Protein AF-A0A819T4G0-F1 (afdb_monomer_lite)

Structure (mmCIF, N/CA/C/O backbone):
data_AF-A0A819T4G0-F1
#
_entry.id   AF-A0A819T4G0-F1
#
loop_
_atom_site.group_PDB
_atom_site.id
_atom_site.type_symbol
_atom_site.label_atom_id
_atom_site.label_alt_id
_atom_site.label_comp_id
_atom_site.label_asym_id
_atom_site.label_entity_id
_atom_site.label_seq_id
_atom_site.pdbx_PDB_ins_code
_atom_site.Cartn_x
_atom_site.Cartn_y
_atom_site.Cartn_z
_atom_site.occupancy
_atom_site.B_iso_or_equiv
_atom_site.auth_seq_id
_atom_site.auth_comp_id
_atom_site.auth_asym_id
_atom_site.auth_atom_id
_atom_site.pdbx_PDB_model_num
ATOM 1 N N . MET A 1 1 ? -22.280 -12.164 19.507 1.00 60.34 1 MET A N 1
ATOM 2 C CA . MET A 1 1 ? -22.089 -10.962 18.665 1.00 60.34 1 MET A CA 1
ATOM 3 C C . MET A 1 1 ? -20.682 -10.373 18.787 1.00 60.34 1 MET A C 1
ATOM 5 O O . MET A 1 1 ? -19.982 -10.389 17.790 1.00 60.34 1 MET A O 1
ATOM 9 N N . LYS A 1 2 ? -20.215 -9.928 19.970 1.00 66.38 2 LYS A N 1
ATOM 10 C CA . LYS A 1 2 ? -18.896 -9.260 20.135 1.00 66.38 2 LYS A CA 1
ATOM 11 C C . LYS A 1 2 ? -17.692 -10.077 19.625 1.00 66.38 2 LYS A C 1
ATOM 13 O O . LYS A 1 2 ? -16.806 -9.534 18.983 1.00 66.38 2 LYS A O 1
ATOM 18 N N . GLN A 1 3 ? -17.717 -11.398 19.818 1.00 72.81 3 GLN A N 1
ATOM 19 C CA . GLN A 1 3 ? -16.656 -12.308 19.361 1.00 72.81 3 GLN A CA 1
ATOM 20 C C . GLN A 1 3 ? -16.693 -12.647 17.855 1.00 72.81 3 GLN A C 1
ATOM 22 O O . GLN A 1 3 ? -15.834 -13.369 17.370 1.00 72.81 3 GLN A O 1
ATOM 27 N N . GLN A 1 4 ? -17.688 -12.171 17.104 1.00 79.62 4 GLN A N 1
ATOM 28 C CA . GLN A 1 4 ? -17.858 -12.510 15.682 1.00 79.62 4 GLN A CA 1
ATOM 29 C C . GLN A 1 4 ? -17.507 -11.343 14.748 1.00 79.62 4 GLN A C 1
ATOM 31 O O . GLN A 1 4 ? -17.626 -11.472 13.532 1.00 79.62 4 GLN A O 1
ATOM 36 N N . ILE A 1 5 ? -17.100 -10.193 15.296 1.00 85.88 5 ILE A N 1
ATOM 37 C CA . ILE A 1 5 ? -16.789 -8.996 14.512 1.00 85.88 5 ILE A CA 1
ATOM 38 C C . ILE A 1 5 ? -15.295 -9.000 14.182 1.00 85.88 5 ILE A C 1
ATOM 40 O O . ILE A 1 5 ? -14.460 -8.712 15.035 1.00 85.88 5 ILE A O 1
ATOM 44 N N . TYR A 1 6 ? -14.975 -9.320 12.928 1.00 89.75 6 TYR A N 1
ATOM 45 C CA . TYR A 1 6 ? -13.603 -9.336 12.402 1.00 89.75 6 TYR A CA 1
ATOM 46 C C . TYR A 1 6 ? -13.229 -8.050 11.660 1.00 89.75 6 TYR A C 1
ATOM 48 O O . TYR A 1 6 ? -12.050 -7.722 11.526 1.00 89.75 6 TYR A O 1
ATOM 56 N N . SER A 1 7 ? -14.229 -7.318 11.174 1.00 90.81 7 SER A N 1
ATOM 57 C CA . SER A 1 7 ? -14.060 -6.075 10.430 1.00 90.81 7 SER A CA 1
ATOM 58 C C . SER A 1 7 ? -15.075 -5.053 10.910 1.00 90.81 7 SER A C 1
ATOM 60 O O . SER A 1 7 ? -16.242 -5.390 11.120 1.00 90.81 7 SER A O 1
ATOM 62 N N . LEU A 1 8 ? -14.623 -3.815 11.077 1.00 92.06 8 LEU A N 1
ATOM 63 C CA . LEU A 1 8 ? -15.456 -2.705 11.498 1.00 92.06 8 LEU A CA 1
ATOM 64 C C . LEU A 1 8 ? -15.151 -1.463 10.663 1.00 92.06 8 LEU A C 1
ATOM 66 O O . LEU A 1 8 ? -13.995 -1.075 10.499 1.00 92.06 8 LEU A O 1
ATOM 70 N N . HIS A 1 9 ? -16.206 -0.818 10.175 1.00 92.94 9 HIS A N 1
ATOM 71 C CA . HIS A 1 9 ? -16.139 0.498 9.552 1.00 92.94 9 HIS A CA 1
ATOM 72 C C . HIS A 1 9 ? -16.981 1.466 10.371 1.00 92.94 9 HIS A C 1
ATOM 74 O O . HIS A 1 9 ? -18.181 1.258 10.533 1.00 92.94 9 HIS A O 1
ATOM 80 N N . LEU A 1 10 ? -16.341 2.504 10.904 1.00 91.00 10 LEU A N 1
ATOM 81 C CA . LEU A 1 10 ? -17.000 3.587 11.621 1.00 91.00 10 LEU A CA 1
ATOM 82 C C . LEU A 1 10 ? -16.820 4.895 10.848 1.00 91.00 10 LEU A C 1
ATOM 84 O O . LEU A 1 10 ? -15.730 5.197 10.357 1.00 91.00 10 LEU A O 1
ATOM 88 N N . SER A 1 11 ? -17.889 5.678 10.742 1.00 90.38 11 SER A N 1
ATOM 89 C CA . SER A 1 11 ? -17.894 6.929 9.992 1.00 90.38 11 SER A CA 1
ATOM 90 C C . SER A 1 11 ? -18.750 7.972 10.696 1.00 90.38 11 SER A C 1
ATOM 92 O O . SER A 1 11 ? -19.807 7.611 11.192 1.00 90.38 11 SER A O 1
ATOM 94 N N . ASN A 1 12 ? -18.325 9.239 10.710 1.00 88.69 12 ASN A N 1
ATOM 95 C CA . ASN A 1 12 ? -19.215 10.369 11.024 1.00 88.69 12 ASN A CA 1
ATOM 96 C C . ASN A 1 12 ? -19.695 11.110 9.760 1.00 88.69 12 ASN A C 1
ATOM 98 O O . ASN A 1 12 ? -20.174 12.235 9.856 1.00 88.69 12 ASN A O 1
ATOM 102 N N . LYS A 1 13 ? -19.546 10.519 8.565 1.00 84.44 13 LYS A N 1
ATOM 103 C CA . LYS A 1 13 ? -19.841 11.200 7.294 1.00 84.44 13 LYS A CA 1
ATOM 104 C C . LYS A 1 13 ? -21.280 11.669 7.183 1.00 84.44 13 LYS A C 1
ATOM 106 O O . LYS A 1 13 ? -21.534 12.786 6.741 1.00 84.44 13 LYS A O 1
ATOM 111 N N . ASP A 1 14 ? -22.194 10.789 7.566 1.00 78.88 14 ASP A N 1
ATOM 112 C CA . ASP A 1 14 ? -23.626 10.997 7.378 1.00 78.88 14 ASP A CA 1
ATOM 113 C C . ASP A 1 14 ? -24.282 11.575 8.640 1.00 78.88 14 ASP A C 1
ATOM 115 O O . ASP A 1 14 ? -25.291 12.272 8.564 1.00 78.88 14 ASP A O 1
ATOM 119 N N . THR A 1 15 ? -23.686 11.322 9.807 1.00 78.94 15 THR A N 1
ATOM 120 C CA . THR A 1 15 ? -24.151 11.821 11.103 1.00 78.94 15 THR A CA 1
ATOM 121 C C . THR A 1 15 ? -22.966 12.099 12.017 1.00 78.94 15 THR A C 1
ATOM 123 O O . THR A 1 15 ? -22.183 11.189 12.307 1.00 78.94 15 THR A O 1
ATOM 126 N N . SER A 1 16 ? -22.867 13.332 12.521 1.00 74.00 16 SER A N 1
ATOM 127 C CA . SER A 1 16 ? -21.889 13.675 13.555 1.00 74.00 16 SER A CA 1
ATOM 128 C C . SER A 1 16 ? -22.109 12.810 14.802 1.00 74.00 16 SER A C 1
ATOM 130 O O . SER A 1 16 ? -23.244 12.471 15.148 1.00 74.00 16 SER A O 1
ATOM 132 N N . ARG A 1 17 ? -21.017 12.422 15.477 1.00 82.00 17 ARG A N 1
ATOM 133 C CA . ARG A 1 17 ? -21.006 11.574 16.695 1.00 82.00 17 ARG A CA 1
ATOM 134 C C . ARG A 1 17 ? -21.453 10.114 16.548 1.00 82.00 17 ARG A C 1
ATOM 136 O O . ARG A 1 17 ? -21.640 9.434 17.566 1.00 82.00 17 ARG A O 1
ATOM 143 N N . GLN A 1 18 ? -21.600 9.576 15.339 1.00 87.50 18 GLN A N 1
ATOM 144 C CA . GLN A 1 18 ? -21.904 8.149 15.165 1.00 87.50 18 GLN A CA 1
ATOM 145 C C . GLN A 1 18 ? -20.816 7.264 15.782 1.00 87.50 18 GLN A C 1
ATOM 147 O O . GLN A 1 18 ? -21.128 6.289 16.471 1.00 87.50 18 GLN A O 1
ATOM 152 N N . ILE A 1 19 ? -19.547 7.639 15.599 1.00 89.25 19 ILE A N 1
ATOM 153 C CA . ILE A 1 19 ? -18.409 6.940 16.203 1.00 89.25 19 ILE A CA 1
ATOM 154 C C . ILE A 1 19 ? -18.533 6.951 17.732 1.00 89.25 19 ILE A C 1
ATOM 156 O O . ILE A 1 19 ? -18.438 5.902 18.365 1.00 89.25 19 ILE A O 1
ATOM 160 N N . ASP A 1 20 ? -18.817 8.104 18.340 1.00 88.19 20 ASP A N 1
ATOM 161 C CA . ASP A 1 20 ? -18.970 8.217 19.796 1.00 88.19 20 ASP A CA 1
ATOM 162 C C . ASP A 1 20 ? -20.136 7.405 20.344 1.00 88.19 20 ASP A C 1
ATOM 164 O O . ASP A 1 20 ? -20.013 6.766 21.393 1.00 88.19 20 ASP A O 1
ATOM 168 N N . THR A 1 21 ? -21.261 7.435 19.636 1.00 88.75 21 THR A N 1
ATOM 169 C CA . THR A 1 21 ? -22.468 6.706 20.021 1.00 88.75 21 THR A CA 1
ATOM 170 C C . THR A 1 21 ? -22.191 5.209 19.986 1.00 88.75 21 THR A C 1
ATOM 172 O O . THR A 1 21 ? -22.467 4.511 20.959 1.00 88.75 21 THR A O 1
ATOM 175 N N . PHE A 1 22 ? -21.539 4.726 18.925 1.00 90.06 22 PHE A N 1
ATOM 176 C CA . PHE A 1 22 ? -21.147 3.326 18.813 1.00 90.06 22 PHE A CA 1
ATOM 177 C C . PHE A 1 22 ? -20.157 2.921 19.909 1.00 90.06 22 PHE A C 1
ATOM 179 O O . PHE A 1 22 ? -20.396 1.943 20.610 1.00 90.06 22 PHE A O 1
ATOM 186 N N . LEU A 1 23 ? -19.079 3.686 20.105 1.00 89.06 23 LEU A N 1
ATOM 187 C CA . LEU A 1 23 ? -18.027 3.354 21.073 1.00 89.06 23 LEU A CA 1
ATOM 188 C C . LEU A 1 23 ? -18.496 3.425 22.531 1.00 89.06 23 LEU A C 1
ATOM 190 O O . LEU A 1 23 ? -17.898 2.774 23.384 1.00 89.06 23 LEU A O 1
ATOM 194 N N . SER A 1 24 ? -19.551 4.191 22.831 1.00 88.81 24 SER A N 1
ATOM 195 C CA . SER A 1 24 ? -20.157 4.191 24.170 1.00 88.81 24 SER A CA 1
ATOM 196 C C . SER A 1 24 ? -20.977 2.927 24.449 1.00 88.81 24 SER A C 1
ATOM 198 O O . SER A 1 24 ? -21.051 2.493 25.596 1.00 88.81 24 SER A O 1
ATOM 200 N N . PHE A 1 25 ? -21.549 2.308 23.411 1.00 89.06 25 PHE A N 1
ATOM 201 C CA . PHE A 1 25 ? -22.290 1.052 23.521 1.00 89.06 25 PHE A CA 1
ATOM 202 C C . PHE A 1 25 ? -21.391 -0.187 23.395 1.00 89.06 25 PHE A C 1
ATOM 204 O O . PHE A 1 25 ? -21.605 -1.189 24.080 1.00 89.06 25 PHE A O 1
ATOM 211 N N . LEU A 1 26 ? -20.397 -0.134 22.504 1.00 88.69 26 LEU A N 1
ATOM 212 C CA . LEU A 1 26 ? -19.507 -1.245 22.191 1.00 88.69 26 LEU A CA 1
ATOM 213 C C . LEU A 1 26 ? -18.056 -0.759 22.010 1.00 88.69 26 LEU A C 1
ATOM 215 O O . LEU A 1 26 ? -17.643 -0.420 20.897 1.00 88.69 26 LEU A O 1
ATOM 219 N N . PRO A 1 27 ? -17.272 -0.732 23.100 1.00 88.31 27 PRO A N 1
ATOM 220 C CA . PRO A 1 27 ? -15.853 -0.385 23.066 1.00 88.31 27 PRO A CA 1
ATOM 221 C C . PRO A 1 27 ? -15.024 -1.333 22.181 1.00 88.31 27 PRO A C 1
ATOM 223 O O . PRO A 1 27 ? -15.259 -2.543 22.163 1.00 88.31 27 PRO A O 1
ATOM 226 N N . LEU A 1 28 ? -14.004 -0.816 21.477 1.00 86.88 28 LEU A N 1
ATOM 227 C CA . LEU A 1 28 ? -13.184 -1.642 20.565 1.00 86.88 28 LEU A CA 1
ATOM 228 C C . LEU A 1 28 ? -12.386 -2.731 21.292 1.00 86.88 28 LEU A C 1
ATOM 230 O O . LEU A 1 28 ? -12.157 -3.796 20.728 1.00 86.88 28 LEU A O 1
ATOM 234 N N . ASN A 1 29 ? -11.985 -2.494 22.541 1.00 84.88 29 ASN A N 1
ATOM 235 C CA . ASN A 1 29 ? -11.244 -3.473 23.342 1.00 84.88 29 ASN A CA 1
ATOM 236 C C . ASN A 1 29 ? -12.083 -4.714 23.708 1.00 84.88 29 ASN A C 1
ATOM 238 O O . ASN A 1 29 ? -11.519 -5.733 24.097 1.00 84.88 29 ASN A O 1
ATOM 242 N N . GLU A 1 30 ? -13.408 -4.667 23.548 1.00 88.12 30 GLU A N 1
ATOM 243 C CA . GLU A 1 30 ? -14.282 -5.835 23.695 1.00 88.12 30 GLU A CA 1
ATOM 244 C C . GLU A 1 30 ? -14.401 -6.665 22.404 1.00 88.12 30 GLU A C 1
ATOM 246 O O . GLU A 1 30 ? -14.951 -7.771 22.416 1.00 88.12 30 GLU A O 1
ATOM 251 N N . LEU A 1 31 ? -13.883 -6.157 21.281 1.00 88.94 31 LEU A N 1
ATOM 252 C CA . LEU A 1 31 ? -13.881 -6.824 19.980 1.00 88.94 31 LEU A CA 1
ATOM 253 C C . LEU A 1 31 ? -12.593 -7.633 19.805 1.00 88.94 31 LEU A C 1
ATOM 255 O O . LEU A 1 31 ? -11.742 -7.328 18.973 1.00 88.94 31 LEU A O 1
ATOM 259 N N . SER A 1 32 ? -12.453 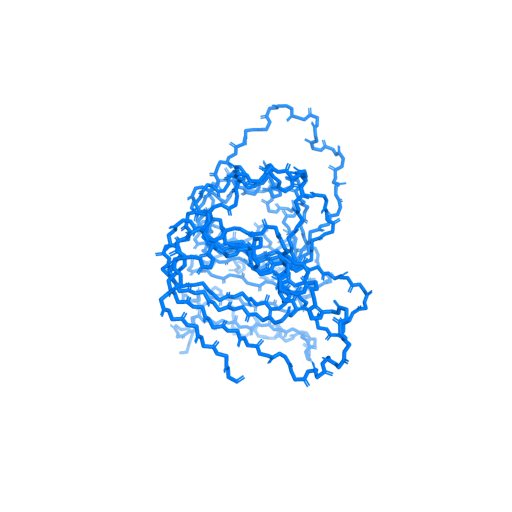-8.701 20.591 1.00 86.75 32 SER A N 1
ATOM 260 C CA . SER A 1 32 ? -11.226 -9.509 20.658 1.00 86.75 32 SER A CA 1
ATOM 261 C C . SER A 1 32 ? -10.777 -10.110 19.322 1.00 86.75 32 SER A C 1
ATOM 263 O O . SER A 1 32 ? -9.608 -10.446 19.184 1.00 86.75 32 SER A O 1
ATOM 265 N N . HIS A 1 33 ? -11.668 -10.260 18.339 1.00 87.94 33 HIS A N 1
ATOM 266 C CA . HIS A 1 33 ? -11.350 -10.813 17.016 1.00 87.94 33 HIS A CA 1
ATOM 267 C C . HIS A 1 33 ? -11.245 -9.754 15.915 1.00 87.94 33 HIS A C 1
ATOM 269 O O . HIS A 1 33 ? -11.121 -10.111 14.744 1.00 87.94 33 HIS A O 1
ATOM 275 N N . LEU A 1 34 ? -11.283 -8.466 16.269 1.00 90.12 34 LEU A N 1
ATOM 276 C CA . LEU A 1 34 ? -11.192 -7.385 15.300 1.00 90.12 34 LEU A CA 1
ATOM 277 C C . LEU A 1 34 ? -9.819 -7.392 14.620 1.00 90.12 34 LEU A C 1
ATOM 279 O O . LEU A 1 34 ? -8.791 -7.182 15.259 1.00 90.12 34 LEU A O 1
ATOM 283 N N . GLN A 1 35 ? -9.828 -7.604 13.308 1.00 91.69 35 GLN A N 1
ATOM 284 C CA . GLN A 1 35 ? -8.635 -7.629 12.463 1.00 91.69 35 GLN A CA 1
ATOM 285 C C . GLN A 1 35 ? -8.573 -6.437 11.514 1.00 91.69 35 GLN A C 1
ATOM 287 O O . GLN A 1 35 ? -7.483 -6.023 11.130 1.00 91.69 35 GLN A O 1
ATOM 292 N N . THR A 1 36 ? -9.724 -5.889 11.118 1.00 92.88 36 THR A N 1
ATOM 293 C CA . THR A 1 36 ? -9.807 -4.760 10.187 1.00 92.88 36 THR A CA 1
ATOM 294 C C . THR A 1 36 ? -10.586 -3.613 10.801 1.00 92.88 36 THR A C 1
ATOM 296 O O . THR A 1 36 ? -11.722 -3.798 11.232 1.00 92.88 36 THR A O 1
ATOM 299 N N . LEU A 1 37 ? -10.000 -2.419 10.787 1.00 93.00 37 LEU A N 1
ATOM 300 C CA . LEU A 1 37 ? -10.663 -1.198 11.219 1.00 93.00 37 LEU A CA 1
ATOM 301 C C . LEU A 1 37 ? -10.546 -0.114 10.150 1.00 93.00 37 LEU A C 1
ATOM 303 O O . LEU A 1 37 ? -9.449 0.232 9.710 1.00 93.00 37 LEU A O 1
ATOM 307 N N . ILE A 1 38 ? -11.692 0.433 9.759 1.00 91.62 38 ILE A N 1
ATOM 308 C CA . ILE A 1 38 ? -11.803 1.574 8.858 1.00 91.62 38 ILE A CA 1
ATOM 309 C C . ILE A 1 38 ? -12.466 2.708 9.630 1.00 91.62 38 ILE A C 1
ATOM 311 O O . ILE A 1 38 ? -13.551 2.531 10.181 1.00 91.62 38 ILE A O 1
ATOM 315 N N . LEU A 1 39 ? -11.829 3.872 9.652 1.00 90.75 39 LEU A N 1
ATOM 316 C CA . LEU A 1 39 ? -12.359 5.071 10.283 1.00 90.75 39 LEU A CA 1
ATOM 317 C C . LEU A 1 39 ? -12.488 6.185 9.246 1.00 90.75 39 LEU A C 1
ATOM 319 O O . LEU A 1 39 ? -11.580 6.413 8.446 1.00 90.75 39 LEU A O 1
ATOM 323 N N . THR A 1 40 ? -13.624 6.875 9.236 1.00 89.81 40 THR A N 1
ATOM 324 C CA . THR A 1 40 ? -13.921 7.927 8.255 1.00 89.81 40 THR A CA 1
ATOM 325 C C . THR A 1 40 ? -14.459 9.179 8.937 1.00 89.81 40 THR A C 1
ATOM 327 O O . THR A 1 40 ? -15.419 9.080 9.695 1.00 89.81 40 THR A O 1
ATOM 330 N N . GLN A 1 41 ? -13.872 10.342 8.632 1.00 87.25 41 GLN A N 1
ATOM 331 C CA . GLN A 1 41 ? -14.226 11.646 9.220 1.00 87.25 41 GLN A CA 1
ATOM 332 C C . GLN A 1 41 ? -14.290 11.584 10.745 1.00 87.25 41 GLN A C 1
ATOM 334 O O . GLN A 1 41 ? -15.331 11.748 11.374 1.00 87.25 41 GLN A O 1
ATOM 339 N N . ILE A 1 42 ? -13.149 11.264 11.342 1.00 87.44 42 ILE A N 1
ATOM 340 C CA . ILE A 1 42 ? -13.018 11.271 12.794 1.00 87.44 42 ILE A CA 1
ATOM 341 C C . ILE A 1 42 ? -13.088 12.731 13.264 1.00 87.44 42 ILE A C 1
ATOM 343 O O . ILE A 1 42 ? -12.593 13.619 12.575 1.00 87.44 42 ILE A O 1
ATOM 347 N N . GLU A 1 43 ? -13.674 12.966 14.435 1.00 86.88 43 GLU A N 1
ATOM 348 C CA . GLU A 1 43 ? -13.677 14.247 15.149 1.00 86.88 43 GLU A CA 1
ATOM 349 C C . GLU A 1 43 ? -12.695 14.201 16.338 1.00 86.88 43 GLU A C 1
ATOM 351 O O . GLU A 1 43 ? -12.370 13.131 16.862 1.00 86.88 43 GLU A O 1
ATOM 356 N N . LYS A 1 44 ? -12.213 15.359 16.809 1.00 84.25 44 LYS A N 1
ATOM 357 C CA . LYS A 1 44 ? -11.204 15.435 17.888 1.00 84.25 44 LYS A CA 1
ATOM 358 C C . LYS A 1 44 ? -11.629 14.695 19.166 1.00 84.25 44 LYS A C 1
ATOM 360 O O . LYS A 1 44 ? -10.801 14.077 19.834 1.00 84.25 44 LYS A O 1
ATOM 365 N N . GLU A 1 45 ? -12.921 14.719 19.483 1.00 83.31 45 GLU A N 1
ATOM 366 C CA . GLU A 1 45 ? -13.509 14.020 20.634 1.00 83.31 45 GLU A CA 1
ATOM 367 C C . GLU A 1 45 ? -13.367 12.492 20.520 1.00 83.31 45 GLU A C 1
ATOM 369 O O . GLU A 1 45 ? -13.100 11.811 21.516 1.00 83.31 45 GLU A O 1
ATOM 374 N N . ASN A 1 46 ? -13.452 11.948 19.300 1.00 86.44 46 ASN A N 1
ATOM 375 C CA . ASN A 1 46 ? -13.299 10.516 19.054 1.00 86.44 46 ASN A CA 1
ATOM 376 C C . ASN A 1 46 ? -11.860 10.055 19.311 1.00 86.44 46 ASN A C 1
ATOM 378 O O . ASN A 1 46 ? -11.664 8.947 19.808 1.00 86.44 46 ASN A O 1
ATOM 382 N N . ILE A 1 47 ? -10.855 10.890 19.005 1.00 84.56 47 ILE A N 1
ATOM 383 C CA . ILE A 1 47 ? -9.435 10.542 19.179 1.00 84.56 47 ILE A CA 1
ATOM 384 C C . ILE A 1 47 ? -9.161 10.141 20.627 1.00 84.56 47 ILE A C 1
ATOM 386 O O . ILE A 1 47 ? -8.524 9.122 20.870 1.00 84.56 47 ILE A O 1
ATOM 390 N N . ILE A 1 48 ? -9.660 10.913 21.596 1.00 83.19 48 ILE A N 1
ATOM 391 C CA . ILE A 1 48 ? -9.398 10.674 23.023 1.00 83.19 48 ILE A CA 1
ATOM 392 C C . ILE A 1 48 ? -9.886 9.279 23.435 1.00 83.19 48 ILE A C 1
ATOM 394 O O . ILE A 1 48 ? -9.170 8.553 24.124 1.00 83.19 48 ILE A O 1
ATOM 398 N N . LYS A 1 49 ? -11.075 8.877 22.970 1.00 86.00 49 LYS A N 1
ATOM 399 C CA . LYS A 1 49 ? -11.625 7.539 23.230 1.00 86.00 49 LYS A CA 1
ATOM 400 C C . LYS A 1 49 ? -10.874 6.453 22.463 1.00 86.00 49 LYS A C 1
ATOM 402 O O . LYS A 1 49 ? -10.583 5.400 23.017 1.00 86.00 49 LYS A O 1
ATOM 407 N N . LEU A 1 50 ? -10.531 6.707 21.202 1.00 88.19 50 LEU A N 1
ATOM 408 C CA . LEU A 1 50 ? -9.794 5.759 20.368 1.00 88.19 50 LEU A CA 1
ATOM 409 C C . LEU A 1 50 ? -8.382 5.495 20.907 1.00 88.19 50 LEU A C 1
ATOM 411 O O . LEU A 1 50 ? -7.936 4.353 20.849 1.00 88.19 50 LEU A O 1
ATOM 415 N N . LYS A 1 51 ? -7.708 6.498 21.491 1.00 85.88 51 LYS A N 1
ATOM 416 C CA . LYS A 1 51 ? -6.369 6.372 22.099 1.00 85.88 51 LYS A CA 1
ATOM 417 C C . LYS A 1 51 ? -6.291 5.250 23.125 1.00 85.88 51 LYS A C 1
ATOM 419 O O . LYS A 1 51 ? -5.395 4.415 23.041 1.00 85.88 51 LYS A O 1
ATOM 424 N N . SER A 1 52 ? -7.234 5.196 24.061 1.00 82.19 52 SER A N 1
ATOM 425 C CA . SER A 1 52 ? -7.230 4.156 25.095 1.00 82.19 52 SER A CA 1
ATOM 426 C C . SER A 1 52 ? -7.619 2.777 24.556 1.00 82.19 52 SER A C 1
ATOM 428 O O . SER A 1 52 ? -7.162 1.766 25.082 1.00 82.19 52 SER A O 1
ATOM 430 N N . MET A 1 53 ? -8.435 2.715 23.500 1.00 87.38 53 MET A N 1
ATOM 431 C CA . MET A 1 53 ? -8.965 1.454 22.973 1.00 87.38 53 MET A CA 1
ATOM 432 C C . MET A 1 53 ? -8.061 0.798 21.914 1.00 87.38 53 MET A C 1
ATOM 434 O O . MET A 1 53 ? -7.898 -0.423 21.913 1.00 87.38 53 MET A O 1
ATOM 438 N N . LEU A 1 54 ? -7.454 1.583 21.019 1.00 86.19 54 LEU A N 1
ATOM 439 C CA . LEU A 1 54 ? -6.604 1.075 19.933 1.00 86.19 54 LEU A CA 1
ATOM 440 C C . LEU A 1 54 ? -5.281 0.510 20.443 1.00 86.19 54 LEU A C 1
ATOM 442 O O . LEU A 1 54 ? -4.831 -0.511 19.928 1.00 86.19 54 LEU A O 1
ATOM 446 N N . ALA A 1 55 ? -4.724 1.091 21.508 1.00 80.62 55 ALA A N 1
ATOM 447 C CA . ALA A 1 55 ? -3.517 0.579 22.153 1.00 80.62 55 ALA A CA 1
ATOM 448 C C . ALA A 1 55 ? -3.672 -0.875 22.650 1.00 80.62 55 ALA A C 1
ATOM 450 O O . ALA A 1 55 ? -2.690 -1.602 22.768 1.00 80.62 55 ALA A O 1
ATOM 451 N N . LEU A 1 56 ? -4.908 -1.316 22.917 1.00 80.50 56 LEU A N 1
ATOM 452 C CA . LEU A 1 56 ? -5.230 -2.668 23.387 1.00 80.50 56 LEU A CA 1
ATOM 453 C C . LEU A 1 56 ? -5.598 -3.636 22.248 1.00 80.50 56 LEU A C 1
ATOM 455 O O . LEU A 1 56 ? -5.804 -4.824 22.491 1.00 80.50 56 LEU A O 1
ATOM 459 N N . SER A 1 57 ? -5.698 -3.151 21.008 1.00 82.06 57 SER A N 1
ATOM 460 C CA . SER A 1 57 ? -6.202 -3.917 19.861 1.00 82.06 57 SER A CA 1
ATOM 461 C C . SER A 1 57 ? -5.107 -4.773 19.215 1.00 82.06 57 SER A C 1
ATOM 463 O O . SER A 1 57 ? -4.707 -4.552 18.075 1.00 82.06 57 SER A O 1
ATOM 465 N N . THR A 1 58 ? -4.610 -5.777 19.937 1.00 82.94 58 THR A N 1
ATOM 466 C CA . THR A 1 58 ? -3.460 -6.594 19.508 1.00 82.94 58 THR A CA 1
ATOM 467 C C . THR A 1 58 ? -3.715 -7.437 18.257 1.00 82.94 58 THR A C 1
ATOM 469 O O . THR A 1 58 ? -2.768 -7.767 17.555 1.00 82.94 58 THR A O 1
ATOM 472 N N . ASN A 1 59 ? -4.963 -7.761 17.920 1.00 88.81 59 ASN A N 1
ATOM 473 C CA . ASN A 1 59 ? -5.282 -8.589 16.747 1.00 88.81 59 ASN A CA 1
ATOM 474 C C . ASN A 1 59 ? -5.478 -7.788 15.451 1.00 88.81 59 ASN A C 1
ATOM 476 O O . ASN A 1 59 ? -5.823 -8.366 14.419 1.00 88.81 59 ASN A O 1
ATOM 480 N N . LEU A 1 60 ? -5.256 -6.471 15.486 1.00 90.75 60 LEU A N 1
ATOM 481 C CA . LEU A 1 60 ? -5.471 -5.603 14.339 1.00 90.75 60 LEU A CA 1
ATOM 482 C C . LEU A 1 60 ? -4.397 -5.832 13.262 1.00 90.75 60 LEU A C 1
ATOM 484 O O . LEU A 1 60 ? -3.219 -5.551 13.465 1.00 90.75 60 LEU A O 1
ATOM 488 N N . LEU A 1 61 ? -4.828 -6.312 12.094 1.00 92.88 61 LEU A N 1
ATOM 489 C CA . LEU A 1 61 ? -3.975 -6.594 10.934 1.00 92.88 61 LEU A CA 1
ATOM 490 C C . LEU A 1 61 ? -4.082 -5.513 9.854 1.00 92.88 61 LEU A C 1
ATOM 492 O O . LEU A 1 61 ? -3.146 -5.315 9.079 1.00 92.88 61 LEU A O 1
ATOM 496 N N . SER A 1 62 ? -5.227 -4.834 9.768 1.00 94.00 62 SER A N 1
ATOM 497 C CA . SER A 1 62 ? -5.523 -3.846 8.734 1.00 94.00 62 SER A CA 1
ATOM 498 C C . SER A 1 62 ? -6.145 -2.595 9.335 1.00 94.00 62 SER A C 1
ATOM 500 O O . SER A 1 62 ? -7.173 -2.666 10.009 1.00 94.00 62 SER A O 1
ATOM 502 N N . PHE A 1 63 ? -5.570 -1.438 9.021 1.00 92.62 63 PHE A N 1
ATOM 503 C CA . PHE A 1 63 ? -6.079 -0.144 9.457 1.00 92.62 63 PHE A CA 1
ATOM 504 C C . PHE A 1 63 ? -6.198 0.824 8.282 1.00 92.62 63 PHE A C 1
ATOM 506 O O . PHE A 1 63 ? -5.265 0.969 7.489 1.00 92.62 63 PHE A O 1
ATOM 513 N N . LYS A 1 64 ? -7.346 1.498 8.179 1.00 91.88 64 LYS A N 1
ATOM 514 C CA . LYS A 1 64 ? -7.598 2.539 7.183 1.00 91.88 64 LYS A CA 1
ATOM 515 C C . LYS A 1 64 ? -8.196 3.778 7.833 1.00 91.88 64 LYS A C 1
ATOM 517 O O . LYS A 1 64 ? -9.272 3.709 8.421 1.00 91.88 64 LYS A O 1
ATOM 522 N N . LEU A 1 65 ? -7.535 4.910 7.646 1.00 89.81 65 LEU A N 1
ATOM 523 C CA . LEU A 1 65 ? -8.018 6.226 8.029 1.00 89.81 65 LEU A CA 1
ATOM 524 C C . LEU A 1 65 ? -8.384 7.029 6.781 1.00 89.81 65 LEU A C 1
ATOM 526 O O . LEU A 1 65 ? -7.620 7.099 5.823 1.00 89.81 65 LEU A O 1
ATOM 530 N N . ILE A 1 66 ? -9.582 7.607 6.794 1.00 86.50 66 ILE A N 1
ATOM 531 C CA . ILE A 1 66 ? -10.102 8.496 5.754 1.00 86.50 66 ILE A CA 1
ATOM 532 C C . ILE A 1 66 ? -10.589 9.764 6.460 1.00 86.50 66 ILE A C 1
ATOM 534 O O . ILE A 1 66 ? -11.783 9.909 6.724 1.00 86.50 66 ILE A O 1
ATOM 538 N N . SER A 1 67 ? -9.680 10.649 6.868 1.00 77.50 67 SER A N 1
ATOM 539 C CA . SER A 1 67 ? -10.057 11.845 7.633 1.00 77.50 67 SER A CA 1
ATOM 540 C C . SER A 1 67 ? -9.249 13.064 7.217 1.00 77.50 67 SER A C 1
ATOM 542 O O . SER A 1 67 ? -8.053 13.106 7.452 1.00 77.50 67 SER A O 1
ATOM 544 N N . SER A 1 68 ? -9.897 14.071 6.634 1.00 64.31 68 SER A N 1
ATOM 545 C CA . SER A 1 68 ? -9.240 15.298 6.158 1.00 64.31 68 SER A CA 1
ATOM 546 C C . SER A 1 68 ? -9.041 16.372 7.232 1.00 64.31 68 SER A C 1
ATOM 548 O O . SER A 1 68 ? -8.334 17.344 6.988 1.00 64.31 68 SER A O 1
ATOM 550 N N . GLU A 1 69 ? -9.696 16.242 8.387 1.00 67.31 69 GLU A N 1
ATOM 551 C CA . GLU A 1 69 ? -9.862 17.342 9.355 1.00 67.31 69 GLU A CA 1
ATOM 552 C C . GLU A 1 69 ? -8.974 17.226 10.601 1.00 67.31 69 GLU A C 1
ATOM 554 O O . GLU A 1 69 ? -8.916 18.150 11.410 1.00 67.31 69 GLU A O 1
ATOM 559 N N . ILE A 1 70 ? -8.276 16.103 10.770 1.00 69.38 70 ILE A N 1
ATOM 560 C CA . ILE A 1 70 ? -7.480 15.812 11.963 1.00 69.38 70 ILE A CA 1
ATOM 561 C C . ILE A 1 70 ? -6.031 15.575 11.578 1.00 69.38 70 ILE A C 1
ATOM 563 O O . ILE A 1 70 ? -5.739 14.980 10.542 1.00 69.38 70 ILE A O 1
ATOM 567 N N . ASP A 1 71 ? -5.140 15.994 12.470 1.00 71.44 71 ASP A N 1
ATOM 568 C CA . ASP A 1 71 ? -3.752 15.570 12.452 1.00 71.44 71 ASP A CA 1
ATOM 569 C C . ASP A 1 71 ? -3.664 14.053 12.712 1.00 71.44 71 ASP A C 1
ATOM 571 O O . ASP A 1 71 ? -3.772 13.580 13.848 1.00 71.44 71 ASP A O 1
ATOM 575 N N . GLU A 1 72 ? -3.553 13.271 11.634 1.00 73.31 72 GLU A N 1
ATOM 576 C CA . GLU A 1 72 ? -3.513 11.799 11.656 1.00 73.31 72 GLU A CA 1
ATOM 577 C C . GLU A 1 72 ? -2.417 11.241 12.564 1.00 73.31 72 GLU A C 1
ATOM 579 O O . GLU A 1 72 ? -2.511 10.114 13.061 1.00 73.31 72 GLU A O 1
ATOM 584 N N . ASP A 1 73 ? -1.398 12.059 12.796 1.00 76.12 73 ASP A N 1
ATOM 585 C CA . ASP A 1 73 ? -0.245 11.784 13.626 1.00 76.12 73 ASP A CA 1
ATOM 586 C C . ASP A 1 73 ? -0.656 11.321 15.037 1.00 76.12 73 ASP A C 1
ATOM 588 O O . ASP A 1 73 ? -0.063 10.386 15.583 1.00 76.12 73 ASP A O 1
ATOM 592 N N . GLU A 1 74 ? -1.741 11.874 15.596 1.00 80.44 74 GLU A N 1
ATOM 593 C CA . GLU A 1 74 ? -2.256 11.476 16.911 1.00 80.44 74 GLU A CA 1
ATOM 594 C C . GLU A 1 74 ? -2.801 10.041 16.955 1.00 80.44 74 GLU A C 1
ATOM 596 O O . GLU A 1 74 ? -2.755 9.395 18.007 1.00 80.44 74 GLU A O 1
ATOM 601 N N . ILE A 1 75 ? -3.346 9.549 15.840 1.00 82.38 75 ILE A N 1
ATOM 602 C CA . ILE A 1 75 ? -3.919 8.201 15.736 1.00 82.38 75 ILE A CA 1
ATOM 603 C C . ILE A 1 75 ? -2.841 7.198 15.351 1.00 82.38 75 ILE A C 1
ATOM 605 O O . ILE A 1 75 ? -2.825 6.087 15.866 1.00 82.38 75 ILE A O 1
ATOM 609 N N . ILE A 1 76 ? -1.907 7.574 14.484 1.00 81.25 76 ILE A N 1
ATOM 610 C CA . ILE A 1 76 ? -0.806 6.682 14.112 1.00 81.25 76 ILE A CA 1
ATOM 611 C C . ILE A 1 76 ? 0.039 6.333 15.345 1.00 81.25 76 ILE A C 1
ATOM 613 O O . ILE A 1 76 ? 0.438 5.179 15.497 1.00 81.25 76 ILE A O 1
ATOM 617 N N . PHE A 1 77 ? 0.238 7.287 16.263 1.00 79.12 77 PHE A N 1
ATOM 618 C CA . PHE A 1 77 ? 1.016 7.092 17.491 1.00 79.12 77 PHE A CA 1
ATOM 619 C C . PHE A 1 77 ? 0.473 5.989 18.417 1.00 79.12 77 PHE A C 1
ATOM 621 O O . PHE A 1 77 ? 1.227 5.386 19.176 1.00 79.12 77 PHE A O 1
ATOM 628 N N . ILE A 1 78 ? -0.830 5.716 18.372 1.00 81.06 78 ILE A N 1
ATOM 629 C CA . ILE A 1 78 ? -1.493 4.738 19.253 1.00 81.06 78 ILE A CA 1
ATOM 630 C C . ILE A 1 78 ? -1.714 3.374 18.597 1.00 81.06 78 ILE A C 1
ATOM 632 O O . ILE A 1 78 ? -2.213 2.461 19.258 1.00 81.06 78 ILE A O 1
ATOM 636 N N . LEU A 1 79 ? -1.398 3.221 17.307 1.00 84.81 79 LEU A N 1
ATOM 637 C CA . LEU A 1 79 ? -1.645 1.969 16.599 1.00 84.81 79 LEU A CA 1
ATOM 638 C C . LEU A 1 79 ? -0.623 0.892 16.998 1.00 84.81 79 LEU A C 1
ATOM 640 O O . LEU A 1 79 ? 0.577 1.167 17.056 1.00 84.81 79 LEU A O 1
ATOM 644 N N . PRO A 1 80 ? -1.059 -0.366 17.185 1.00 81.62 80 PRO A N 1
ATOM 645 C CA . PRO A 1 80 ? -0.162 -1.493 17.418 1.00 81.62 80 PRO A CA 1
ATOM 646 C C . PRO A 1 80 ? 0.524 -1.914 16.106 1.00 81.62 80 PRO A C 1
ATOM 648 O O . PRO A 1 80 ? 0.174 -2.914 15.479 1.00 81.62 80 PRO A O 1
ATOM 651 N N . LEU A 1 81 ? 1.518 -1.130 15.675 1.00 82.56 81 LEU A N 1
ATOM 652 C CA . LEU A 1 81 ? 2.200 -1.292 14.383 1.00 82.56 81 LEU A CA 1
ATOM 653 C C . LEU A 1 81 ? 2.920 -2.639 14.218 1.00 82.56 81 LEU A C 1
ATOM 655 O O . LEU A 1 81 ? 3.161 -3.059 13.088 1.00 82.56 81 LEU A O 1
ATOM 659 N N . SER A 1 82 ? 3.254 -3.325 15.316 1.00 81.75 82 SER A N 1
ATOM 660 C CA . SER A 1 82 ? 3.969 -4.607 15.284 1.00 81.75 82 SER A CA 1
ATOM 661 C C . SER A 1 82 ? 3.196 -5.709 14.557 1.00 81.75 82 SER A C 1
ATOM 663 O O . SER A 1 82 ? 3.807 -6.557 13.914 1.00 81.75 82 SER A O 1
ATOM 665 N N . ASN A 1 83 ? 1.862 -5.688 14.640 1.00 84.56 83 ASN A N 1
ATOM 666 C CA . ASN A 1 83 ? 1.000 -6.739 14.089 1.00 84.56 83 ASN A CA 1
ATOM 667 C C . ASN A 1 83 ? 0.333 -6.316 12.775 1.00 84.56 83 ASN A C 1
ATOM 669 O O . ASN A 1 83 ? -0.246 -7.140 12.064 1.00 84.56 83 ASN A O 1
ATOM 673 N N . LEU A 1 84 ? 0.429 -5.030 12.440 1.00 90.25 84 LEU A N 1
ATOM 674 C CA . LEU A 1 84 ? -0.236 -4.459 11.288 1.00 90.25 84 LEU A CA 1
ATOM 675 C C . LEU A 1 84 ? 0.445 -4.910 9.989 1.00 90.25 84 LEU A C 1
ATOM 677 O O . LEU A 1 84 ? 1.645 -4.736 9.798 1.00 90.25 84 LEU A O 1
ATOM 681 N N . GLN A 1 85 ? -0.347 -5.450 9.067 1.00 93.50 85 GLN A N 1
ATOM 682 C CA . GLN A 1 85 ? 0.100 -5.871 7.738 1.00 93.50 85 GLN A CA 1
ATOM 683 C C . GLN A 1 85 ? -0.342 -4.895 6.647 1.00 93.50 85 GLN A C 1
ATOM 685 O O . GLN A 1 85 ? 0.342 -4.760 5.628 1.00 93.50 85 GLN A O 1
ATOM 690 N N . LYS A 1 86 ? -1.490 -4.233 6.837 1.00 93.88 86 LYS A N 1
ATOM 691 C CA . LYS A 1 86 ? -2.069 -3.290 5.876 1.00 93.88 86 LYS A CA 1
ATOM 692 C C . LYS A 1 86 ? -2.351 -1.951 6.543 1.00 93.88 86 LYS A C 1
ATOM 694 O O . LYS A 1 86 ? -3.080 -1.892 7.531 1.00 93.88 86 LYS A O 1
ATOM 699 N N . LEU A 1 87 ? -1.813 -0.880 5.972 1.00 91.69 87 LEU A N 1
ATOM 700 C CA . LEU A 1 87 ? -2.005 0.479 6.466 1.00 91.69 87 LEU A CA 1
ATOM 701 C C . LEU A 1 87 ? -2.473 1.392 5.334 1.00 91.69 87 LEU A C 1
ATOM 703 O O . LEU A 1 87 ? -1.897 1.385 4.250 1.00 91.69 87 LEU A O 1
ATOM 707 N N . SER A 1 88 ? -3.509 2.185 5.583 1.00 91.12 88 SER A N 1
ATOM 708 C CA . SER A 1 88 ? -3.983 3.224 4.670 1.00 91.12 88 SER A CA 1
ATOM 709 C C . SER A 1 88 ? -4.208 4.518 5.443 1.00 91.12 88 SER A C 1
ATOM 711 O O . SER A 1 88 ? -5.055 4.548 6.330 1.00 91.12 88 SER A O 1
ATOM 713 N N . ILE A 1 89 ? -3.466 5.568 5.106 1.00 88.00 89 ILE A N 1
ATOM 714 C CA . ILE A 1 89 ? -3.455 6.869 5.802 1.00 88.00 89 ILE A CA 1
ATOM 715 C C . ILE A 1 89 ? -3.249 7.999 4.789 1.00 88.00 89 ILE A C 1
ATOM 717 O O . ILE A 1 89 ? -2.819 7.741 3.662 1.00 88.00 89 ILE A O 1
ATOM 721 N N . LEU A 1 90 ? -3.536 9.249 5.146 1.00 81.50 90 LEU A N 1
ATOM 722 C CA . LEU A 1 90 ? -3.292 10.373 4.248 1.00 81.50 90 LEU A CA 1
ATOM 723 C C . LEU A 1 90 ? -1.815 10.779 4.206 1.00 81.50 90 LEU A C 1
ATOM 725 O O . LEU A 1 90 ? -1.314 11.114 3.133 1.00 81.50 90 LEU A O 1
ATOM 729 N N . SER A 1 91 ? -1.112 10.751 5.339 1.00 76.81 91 SER A N 1
ATOM 730 C CA . SER A 1 91 ? 0.265 11.239 5.458 1.00 76.81 91 SER A CA 1
ATOM 731 C C . SER A 1 91 ? 1.103 10.405 6.427 1.00 76.81 91 SER A C 1
ATOM 733 O O . SER A 1 91 ? 0.657 9.985 7.485 1.00 76.81 91 SER A O 1
ATOM 735 N N . LEU A 1 92 ? 2.377 10.217 6.081 1.00 71.06 92 LEU A N 1
ATOM 736 C CA . LEU A 1 92 ? 3.363 9.470 6.872 1.00 71.06 92 LEU A CA 1
ATOM 737 C C . LEU A 1 92 ? 4.263 10.356 7.750 1.00 71.06 92 LEU A C 1
ATOM 739 O O . LEU A 1 92 ? 5.230 9.849 8.321 1.00 71.06 92 LEU A O 1
ATOM 743 N N . ARG A 1 93 ? 4.003 11.669 7.846 1.00 70.19 93 ARG A N 1
ATOM 744 C CA . ARG A 1 93 ? 4.900 12.611 8.546 1.00 70.19 93 ARG A CA 1
ATOM 745 C C . ARG A 1 93 ? 5.268 12.142 9.956 1.00 70.19 93 ARG A C 1
ATOM 747 O O . ARG A 1 93 ? 6.461 12.040 10.235 1.00 70.19 93 ARG A O 1
ATOM 754 N N . SER A 1 94 ? 4.303 11.761 10.796 1.00 61.75 94 SER A N 1
ATOM 755 C CA . SER A 1 94 ? 4.643 11.217 12.119 1.00 61.75 94 SER A CA 1
ATOM 756 C C . SER A 1 94 ? 4.954 9.735 12.155 1.00 61.75 94 SER A C 1
ATOM 758 O O . SER A 1 94 ? 5.650 9.303 13.071 1.00 61.75 94 SER A O 1
ATOM 760 N N . PHE A 1 95 ? 4.534 8.947 11.169 1.00 66.38 95 PHE A N 1
ATOM 761 C CA . PHE A 1 95 ? 4.945 7.542 11.086 1.00 66.38 95 PHE A CA 1
ATOM 762 C C . PHE A 1 95 ? 6.478 7.415 11.040 1.00 66.38 95 PHE A C 1
ATOM 764 O O . PHE A 1 95 ? 7.053 6.549 11.689 1.00 66.38 95 PHE A O 1
ATOM 771 N N . GLN A 1 96 ? 7.156 8.338 10.353 1.00 64.19 96 GLN A N 1
ATOM 772 C CA . GLN A 1 96 ? 8.620 8.367 10.263 1.00 64.19 96 GLN A CA 1
ATOM 773 C C . GLN A 1 96 ? 9.320 8.782 11.563 1.00 64.19 96 GLN A C 1
ATOM 775 O O . GLN A 1 96 ? 10.422 8.318 11.832 1.00 64.19 96 GLN A O 1
ATOM 780 N N . ILE A 1 97 ? 8.708 9.666 12.357 1.00 62.62 97 ILE A N 1
ATOM 781 C CA . ILE A 1 97 ? 9.292 10.164 13.614 1.00 62.62 97 ILE A CA 1
ATOM 782 C C . ILE A 1 97 ? 9.221 9.091 14.711 1.00 62.62 97 ILE A C 1
ATOM 784 O O . ILE A 1 97 ? 10.085 9.034 15.584 1.00 62.62 97 ILE A O 1
ATOM 788 N N . HIS A 1 98 ? 8.202 8.231 14.665 1.00 60.97 98 HIS A N 1
ATOM 789 C CA . HIS A 1 98 ? 7.837 7.379 15.798 1.00 60.97 98 HIS A CA 1
ATOM 790 C C . HIS A 1 98 ? 8.157 5.899 15.610 1.00 60.97 98 HIS A C 1
ATOM 792 O O . HIS A 1 98 ? 8.121 5.139 16.579 1.00 60.97 98 HIS A O 1
ATOM 798 N N . ILE A 1 99 ? 8.513 5.468 14.400 1.00 66.38 99 ILE A N 1
ATOM 799 C CA . ILE A 1 99 ? 8.942 4.091 14.188 1.00 66.38 99 ILE A CA 1
ATOM 800 C C . ILE A 1 99 ? 10.374 3.913 14.663 1.00 66.38 99 ILE A C 1
ATOM 802 O O . ILE A 1 99 ? 11.342 4.251 13.989 1.00 66.38 99 ILE A O 1
ATOM 806 N N . GLN A 1 100 ? 10.484 3.316 15.843 1.00 61.62 100 GLN A N 1
ATOM 807 C CA . GLN A 1 100 ? 11.751 2.863 16.407 1.00 61.62 100 GLN A CA 1
ATOM 808 C C . GLN A 1 100 ? 12.080 1.412 16.015 1.00 61.62 100 GLN A C 1
ATOM 810 O O . GLN A 1 100 ? 13.185 0.946 16.278 1.00 61.62 100 GLN A O 1
ATOM 815 N N . GLN A 1 101 ? 11.135 0.682 15.407 1.00 66.19 101 GLN A N 1
ATOM 816 C CA . GLN A 1 101 ? 11.253 -0.749 15.107 1.00 66.19 101 GLN A CA 1
ATOM 817 C C . GLN A 1 101 ? 10.695 -1.081 13.724 1.00 66.19 101 GLN A C 1
ATOM 819 O O . GLN A 1 101 ? 9.681 -0.536 13.312 1.00 66.19 101 GLN A O 1
ATOM 824 N N . THR A 1 102 ? 11.314 -2.015 13.011 1.00 69.00 102 THR A N 1
ATOM 825 C CA . THR A 1 102 ? 10.824 -2.464 11.701 1.00 69.00 102 THR A CA 1
ATOM 826 C C . THR A 1 102 ? 9.394 -2.994 11.793 1.00 69.00 102 THR A C 1
ATOM 828 O O . THR A 1 102 ? 9.108 -3.862 12.617 1.00 69.00 102 THR A O 1
ATOM 831 N N . THR A 1 103 ? 8.508 -2.499 10.932 1.00 81.56 103 THR A N 1
ATOM 832 C CA . THR A 1 103 ? 7.105 -2.941 10.890 1.00 81.56 103 THR A CA 1
ATOM 833 C C . THR A 1 103 ? 6.918 -4.157 9.978 1.00 81.56 103 THR A C 1
ATOM 835 O O . THR A 1 103 ? 7.652 -4.335 9.004 1.00 81.56 103 THR A O 1
ATOM 838 N N . GLY A 1 104 ? 5.901 -4.977 10.268 1.00 86.56 104 GLY A N 1
ATOM 839 C CA . GLY A 1 104 ? 5.463 -6.097 9.420 1.00 86.56 104 GLY A CA 1
ATOM 840 C C . GLY A 1 104 ? 4.537 -5.684 8.268 1.00 86.56 104 GLY A C 1
ATOM 841 O O . GLY A 1 104 ? 3.862 -6.531 7.679 1.00 86.56 104 GLY A O 1
ATOM 842 N N . ILE A 1 105 ? 4.461 -4.386 7.959 1.00 91.31 105 ILE A N 1
ATOM 843 C CA . ILE A 1 105 ? 3.538 -3.852 6.959 1.00 91.31 105 ILE A CA 1
ATOM 844 C C . ILE A 1 105 ? 3.998 -4.285 5.565 1.00 91.31 105 ILE A C 1
ATOM 846 O O . ILE A 1 105 ? 5.123 -4.036 5.140 1.00 91.31 105 ILE A O 1
ATOM 850 N N . THR A 1 106 ? 3.085 -4.918 4.836 1.00 93.25 106 THR A N 1
ATOM 851 C CA . THR A 1 106 ? 3.300 -5.401 3.467 1.00 93.25 106 THR A CA 1
ATOM 852 C C . THR A 1 106 ? 2.531 -4.563 2.451 1.00 93.25 106 THR A C 1
ATOM 854 O O . THR A 1 106 ? 3.004 -4.370 1.333 1.00 93.25 106 THR A O 1
ATOM 857 N N . HIS A 1 107 ? 1.374 -4.017 2.838 1.00 93.69 107 HIS A N 1
ATOM 858 C CA . HIS A 1 107 ? 0.542 -3.174 1.983 1.00 93.69 107 HIS A CA 1
ATOM 859 C C . HIS A 1 107 ? 0.402 -1.792 2.601 1.00 93.69 107 HIS A C 1
ATOM 861 O O . HIS A 1 107 ? -0.004 -1.660 3.757 1.00 93.69 107 HIS A O 1
ATOM 867 N N . LEU A 1 108 ? 0.687 -0.765 1.811 1.00 92.06 108 LEU A N 1
ATOM 868 C CA . LEU A 1 108 ? 0.661 0.607 2.287 1.00 92.06 108 LEU A CA 1
ATOM 869 C C . LEU A 1 108 ? -0.024 1.493 1.260 1.00 92.06 108 LEU A C 1
ATOM 871 O O . LEU A 1 108 ? 0.406 1.551 0.115 1.00 92.06 108 LEU A O 1
ATOM 875 N N . THR A 1 109 ? -1.092 2.168 1.668 1.00 90.88 109 THR A N 1
ATOM 876 C CA . THR A 1 109 ? -1.750 3.206 0.873 1.00 90.88 109 THR A CA 1
ATOM 877 C C . THR A 1 109 ? -1.531 4.560 1.536 1.00 90.88 109 THR A C 1
ATOM 879 O O . THR A 1 109 ? -1.854 4.727 2.710 1.00 90.88 109 THR A O 1
ATOM 882 N N . ILE A 1 110 ? -0.958 5.512 0.807 1.00 88.38 110 ILE A N 1
ATOM 883 C CA . ILE A 1 110 ? -0.670 6.860 1.304 1.00 88.38 110 ILE A CA 1
ATOM 884 C C . ILE A 1 110 ? -1.287 7.858 0.339 1.00 88.38 110 ILE A C 1
ATOM 886 O O . ILE A 1 110 ? -1.042 7.771 -0.862 1.00 88.38 110 ILE A O 1
ATOM 890 N N . PHE A 1 111 ? -2.054 8.815 0.848 1.00 83.75 111 PHE A N 1
ATOM 891 C CA . PHE A 1 111 ? -2.657 9.824 -0.018 1.00 83.75 111 PHE A CA 1
ATOM 892 C C . PHE A 1 111 ? -1.619 10.816 -0.540 1.00 83.75 111 PHE A C 1
ATOM 894 O O . PHE A 1 111 ? -1.537 11.049 -1.734 1.00 83.75 111 PHE A O 1
ATOM 901 N N . ASN A 1 112 ? -0.796 11.384 0.339 1.00 81.12 112 ASN A N 1
ATOM 902 C CA . ASN A 1 112 ? 0.180 12.405 -0.015 1.00 81.12 112 ASN A CA 1
ATOM 903 C C . ASN A 1 112 ? 1.556 12.054 0.549 1.00 81.12 112 ASN A C 1
ATOM 905 O O . ASN A 1 112 ? 1.730 11.917 1.763 1.00 81.12 112 ASN A O 1
ATOM 909 N N . TYR A 1 113 ? 2.547 11.939 -0.331 1.00 81.81 113 TYR A N 1
ATOM 910 C CA . TYR A 1 113 ? 3.904 11.595 0.070 1.00 81.81 113 TYR A CA 1
ATOM 911 C C . TYR A 1 113 ? 4.959 12.307 -0.771 1.00 81.81 113 TYR A C 1
ATOM 913 O O . TYR A 1 113 ? 4.725 12.606 -1.937 1.00 81.81 113 TYR A O 1
ATOM 921 N N . SER A 1 114 ? 6.134 12.588 -0.207 1.00 82.56 114 SER A N 1
ATOM 922 C CA . SER A 1 114 ? 7.232 13.164 -0.994 1.00 82.56 114 SER A CA 1
ATOM 923 C C . SER A 1 114 ? 8.066 12.066 -1.660 1.00 82.56 114 SER A C 1
ATOM 925 O O . SER A 1 114 ? 8.270 10.981 -1.105 1.00 82.56 114 SER A O 1
ATOM 927 N N . LEU A 1 115 ? 8.595 12.354 -2.853 1.00 78.25 115 LEU A N 1
ATOM 928 C CA . LEU A 1 115 ? 9.470 11.420 -3.569 1.00 78.25 115 LEU A CA 1
ATOM 929 C C . LEU A 1 115 ? 10.754 11.120 -2.775 1.00 78.25 115 LEU A C 1
ATOM 931 O O . LEU A 1 115 ? 11.240 9.995 -2.784 1.00 78.25 115 LEU A O 1
ATOM 935 N N . GLU A 1 116 ? 11.293 12.096 -2.044 1.00 77.88 116 GLU A N 1
ATOM 936 C CA . GLU A 1 116 ? 12.480 11.901 -1.202 1.00 77.88 116 GLU A CA 1
ATOM 937 C C . GLU A 1 116 ? 12.172 10.977 -0.028 1.00 77.88 116 GLU A C 1
ATOM 939 O O . GLU A 1 116 ? 12.939 10.062 0.252 1.00 77.88 116 GLU A O 1
ATOM 944 N N . GLN A 1 117 ? 11.032 11.181 0.631 1.00 79.81 117 GLN A N 1
ATOM 945 C CA . GLN A 1 117 ? 10.588 10.313 1.716 1.00 79.81 117 GLN A CA 1
ATOM 946 C C . GLN A 1 117 ? 10.408 8.866 1.231 1.00 79.81 117 GLN A C 1
ATOM 948 O O . GLN A 1 117 ? 10.745 7.918 1.942 1.00 79.81 117 GLN A O 1
ATOM 953 N N . LEU A 1 118 ? 9.935 8.680 -0.004 1.00 80.19 118 LEU A N 1
ATOM 954 C CA . LEU A 1 118 ? 9.866 7.372 -0.654 1.00 80.19 118 LEU A CA 1
ATOM 955 C C . LEU A 1 118 ? 11.253 6.770 -0.900 1.00 80.19 118 LEU A C 1
ATOM 957 O O . LEU A 1 118 ? 11.506 5.641 -0.494 1.00 80.19 118 LEU A O 1
ATOM 961 N N . ILE A 1 119 ? 12.149 7.533 -1.526 1.00 75.62 119 ILE A N 1
ATOM 962 C CA . ILE A 1 119 ? 13.487 7.082 -1.934 1.00 75.62 119 ILE A CA 1
ATOM 963 C C . ILE A 1 119 ? 14.402 6.811 -0.738 1.00 75.62 119 ILE A C 1
ATOM 965 O O . ILE A 1 119 ? 15.249 5.929 -0.823 1.00 75.62 119 ILE A O 1
ATOM 969 N N . TYR A 1 120 ? 14.291 7.587 0.337 1.00 76.00 120 TYR A N 1
ATOM 970 C CA . TYR A 1 120 ? 15.311 7.630 1.385 1.00 76.00 120 TYR A CA 1
ATOM 971 C C . TYR A 1 120 ? 14.845 7.104 2.741 1.00 76.00 120 TYR A C 1
ATOM 973 O O . TYR A 1 120 ? 15.691 6.803 3.576 1.00 76.00 120 TYR A O 1
ATOM 981 N N . GLN A 1 121 ? 13.536 6.999 2.989 1.00 79.31 121 GLN A N 1
ATOM 982 C CA . GLN A 1 121 ? 13.027 6.701 4.333 1.00 79.31 121 GLN A CA 1
ATOM 983 C C . GLN A 1 121 ? 12.041 5.541 4.365 1.00 79.31 121 GLN A C 1
ATOM 985 O O . GLN A 1 121 ? 12.093 4.731 5.286 1.00 79.31 121 GLN A O 1
ATOM 990 N N . LEU A 1 122 ? 11.143 5.427 3.381 1.00 84.12 122 LEU A N 1
ATOM 991 C CA . LEU A 1 122 ? 10.043 4.467 3.472 1.00 84.12 122 LEU A CA 1
ATOM 992 C C . LEU A 1 122 ? 10.539 3.029 3.678 1.00 84.12 122 LEU A C 1
ATOM 994 O O . LEU A 1 122 ? 10.082 2.336 4.585 1.00 84.12 122 LEU A O 1
ATOM 998 N N . PHE A 1 123 ? 11.513 2.610 2.873 1.00 83.31 123 PHE A N 1
ATOM 999 C CA . PHE A 1 123 ? 12.038 1.244 2.902 1.00 83.31 123 PHE A CA 1
ATOM 1000 C C . PHE A 1 123 ? 12.915 0.944 4.121 1.00 83.31 123 PHE A C 1
ATOM 1002 O O . PHE A 1 123 ? 13.137 -0.223 4.431 1.00 83.31 123 PHE A O 1
ATOM 1009 N N . GLN A 1 124 ? 13.374 1.970 4.843 1.00 81.62 124 GLN A N 1
ATOM 1010 C CA . GLN A 1 124 ? 14.061 1.792 6.123 1.00 81.62 124 GLN A CA 1
ATOM 1011 C C . GLN A 1 124 ? 13.076 1.348 7.216 1.00 81.62 124 GLN A C 1
ATOM 1013 O O . GLN A 1 124 ? 13.377 0.453 8.002 1.00 81.62 124 GLN A O 1
ATOM 1018 N N . TYR A 1 125 ? 11.892 1.964 7.263 1.00 80.88 125 TYR A N 1
ATOM 1019 C CA . TYR A 1 125 ? 10.899 1.729 8.321 1.00 80.88 125 TYR A CA 1
ATOM 1020 C C . TYR A 1 125 ? 9.906 0.608 7.989 1.00 80.88 125 TYR A C 1
ATOM 1022 O O . TYR A 1 125 ? 9.349 -0.034 8.887 1.00 80.88 125 TYR A O 1
ATOM 1030 N N . VAL A 1 126 ? 9.701 0.352 6.695 1.00 86.88 126 VAL A N 1
ATOM 1031 C CA . VAL A 1 126 ? 8.801 -0.686 6.185 1.00 86.88 126 VAL A CA 1
ATOM 1032 C C . VAL A 1 126 ? 9.552 -1.596 5.205 1.00 86.88 126 VAL A C 1
ATOM 1034 O O . VAL A 1 126 ? 9.294 -1.573 4.000 1.00 86.88 126 VAL A O 1
ATOM 1037 N N . PRO A 1 127 ? 10.521 -2.397 5.685 1.00 86.75 127 PRO A N 1
ATOM 1038 C CA . PRO A 1 127 ? 11.385 -3.179 4.802 1.00 86.75 127 PRO A CA 1
ATOM 1039 C C . PRO A 1 127 ? 10.649 -4.322 4.090 1.00 86.75 127 PRO A C 1
ATOM 1041 O O . PRO A 1 127 ? 11.078 -4.732 3.018 1.00 86.75 127 PRO A O 1
ATOM 1044 N N . MET A 1 128 ? 9.537 -4.827 4.644 1.00 89.94 128 MET A N 1
ATOM 1045 C CA . MET A 1 128 ? 8.752 -5.937 4.072 1.00 89.94 128 MET A CA 1
ATOM 1046 C C . MET A 1 128 ? 7.670 -5.482 3.078 1.00 89.94 128 MET A C 1
ATOM 1048 O O . MET A 1 128 ? 6.764 -6.247 2.738 1.00 89.94 128 MET A O 1
ATOM 1052 N N . LEU A 1 129 ? 7.735 -4.230 2.623 1.00 91.19 129 LEU A N 1
ATOM 1053 C CA . LEU A 1 129 ? 6.710 -3.651 1.771 1.00 91.19 129 LEU A CA 1
ATOM 1054 C C . LEU A 1 129 ? 6.670 -4.331 0.394 1.00 91.19 129 LEU A C 1
ATOM 1056 O O . LEU A 1 129 ? 7.670 -4.367 -0.318 1.00 91.19 129 LEU A O 1
ATOM 10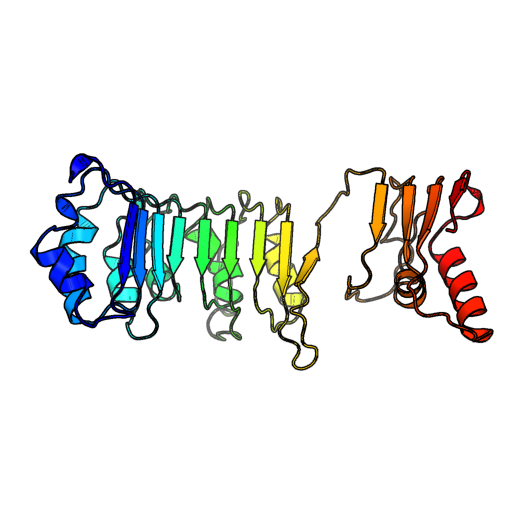60 N N . THR A 1 130 ? 5.493 -4.827 0.010 1.00 91.06 130 THR A N 1
ATOM 1061 C CA . THR A 1 130 ? 5.243 -5.538 -1.258 1.00 91.06 130 THR A CA 1
ATOM 1062 C C . THR A 1 130 ? 4.358 -4.725 -2.206 1.00 91.06 130 THR A C 1
ATOM 1064 O O . THR A 1 130 ? 4.610 -4.719 -3.413 1.00 91.06 130 THR A O 1
ATOM 1067 N N . TYR A 1 131 ? 3.373 -4.000 -1.655 1.00 89.19 131 TYR A N 1
ATOM 1068 C CA . TYR A 1 131 ? 2.354 -3.252 -2.402 1.00 89.19 131 TYR A CA 1
ATOM 1069 C C . TYR A 1 131 ? 2.166 -1.811 -1.879 1.00 89.19 131 TYR A C 1
ATOM 1071 O O . TYR A 1 131 ? 1.197 -1.537 -1.161 1.00 89.19 131 TYR A O 1
ATOM 1079 N N . PRO A 1 132 ? 3.068 -0.869 -2.206 1.00 89.88 132 PRO A N 1
ATOM 1080 C CA . PRO A 1 132 ? 2.801 0.560 -2.066 1.00 89.88 132 PRO A CA 1
ATOM 1081 C C . PRO A 1 132 ? 1.802 1.089 -3.104 1.00 89.88 132 PRO A C 1
ATOM 1083 O O . PRO A 1 132 ? 1.959 0.888 -4.311 1.00 89.88 132 PRO A O 1
ATOM 1086 N N . ASN A 1 133 ? 0.825 1.850 -2.620 1.00 88.69 133 ASN A N 1
ATOM 1087 C CA . ASN A 1 133 ? -0.063 2.698 -3.403 1.00 88.69 133 ASN A CA 1
ATOM 1088 C C . ASN A 1 133 ? 0.028 4.137 -2.887 1.00 88.69 133 ASN A C 1
ATOM 1090 O O . ASN A 1 133 ? -0.321 4.410 -1.742 1.00 88.69 133 ASN A O 1
ATOM 1094 N N . ILE A 1 134 ? 0.520 5.049 -3.711 1.00 88.19 134 ILE A N 1
ATOM 1095 C CA . ILE A 1 134 ? 0.716 6.449 -3.348 1.00 88.19 134 ILE A CA 1
ATOM 1096 C C . ILE A 1 134 ? -0.177 7.279 -4.252 1.00 88.19 134 ILE A C 1
ATOM 1098 O O . ILE A 1 134 ? 0.064 7.326 -5.450 1.00 88.19 134 ILE A O 1
ATOM 1102 N N . GLU A 1 135 ? -1.205 7.918 -3.710 1.00 85.12 135 GLU A N 1
ATOM 1103 C CA . GLU A 1 135 ? -2.194 8.623 -4.531 1.00 85.12 135 GLU A CA 1
ATOM 1104 C C . GLU A 1 135 ? -1.622 9.907 -5.139 1.00 85.12 135 GLU A C 1
ATOM 1106 O O . GLU A 1 135 ? -1.835 10.176 -6.314 1.00 85.12 135 GLU A O 1
ATOM 1111 N N . TYR A 1 136 ? -0.824 10.651 -4.380 1.00 82.81 136 TYR A N 1
ATOM 1112 C CA . TYR A 1 136 ? -0.222 11.909 -4.801 1.00 82.81 136 TYR A CA 1
ATOM 1113 C C . TYR A 1 136 ? 1.232 11.995 -4.342 1.00 82.81 136 TYR A C 1
ATOM 1115 O O . TYR A 1 136 ? 1.521 11.883 -3.144 1.00 82.81 136 TYR A O 1
ATOM 1123 N N . ILE A 1 137 ? 2.158 12.243 -5.277 1.00 78.56 137 ILE A N 1
ATOM 1124 C CA . ILE A 1 137 ? 3.548 12.561 -4.930 1.00 78.56 137 ILE A CA 1
ATOM 1125 C C . ILE A 1 137 ? 3.760 14.081 -4.970 1.00 78.56 137 ILE A C 1
ATOM 1127 O O . ILE A 1 137 ? 3.690 14.705 -6.030 1.00 78.56 137 ILE A O 1
ATOM 1131 N N . SER A 1 138 ? 4.037 14.686 -3.809 1.00 75.06 138 SER A N 1
ATOM 1132 C CA . SER A 1 138 ? 4.146 16.142 -3.622 1.00 75.06 138 SER A CA 1
ATOM 1133 C C . SER A 1 138 ? 5.580 16.669 -3.619 1.00 75.06 138 SER A C 1
ATOM 1135 O O . SER A 1 138 ? 6.469 16.059 -3.028 1.00 75.06 138 SER A O 1
ATOM 1137 N N . LYS A 1 139 ? 5.773 17.850 -4.239 1.00 64.75 139 LYS A N 1
ATOM 1138 C CA . LYS A 1 139 ? 7.073 18.456 -4.586 1.00 64.75 139 LYS A CA 1
ATOM 1139 C C . LYS A 1 139 ? 8.075 18.556 -3.423 1.00 64.75 139 LYS A C 1
ATOM 1141 O O . LYS A 1 139 ? 7.810 19.191 -2.409 1.00 64.75 139 LYS A O 1
ATOM 1146 N N . TYR A 1 140 ? 9.268 18.028 -3.700 1.00 57.62 140 TYR A N 1
ATOM 1147 C CA . TYR A 1 140 ? 10.606 18.293 -3.155 1.00 57.62 140 TYR A CA 1
ATOM 1148 C C . TYR A 1 140 ? 10.682 19.059 -1.824 1.00 57.62 140 TYR A C 1
ATOM 1150 O O . TYR A 1 140 ? 10.673 20.295 -1.807 1.00 57.62 140 TYR A O 1
ATOM 1158 N N . ASN A 1 141 ? 10.905 18.339 -0.719 1.00 54.66 141 ASN A N 1
ATOM 1159 C CA . ASN A 1 141 ? 11.352 18.968 0.523 1.00 54.66 141 ASN A CA 1
ATOM 1160 C C . ASN A 1 141 ? 12.887 19.118 0.488 1.00 54.66 141 ASN A C 1
ATOM 1162 O O . ASN A 1 141 ? 13.633 18.149 0.635 1.00 54.66 141 ASN A O 1
ATOM 1166 N N . ARG A 1 142 ? 13.370 20.347 0.245 1.00 50.16 142 ARG A N 1
ATOM 1167 C CA . ARG A 1 142 ? 14.794 20.701 0.026 1.00 50.16 142 ARG A CA 1
ATOM 1168 C C . ARG A 1 142 ? 15.763 20.257 1.126 1.00 50.16 142 ARG A C 1
ATOM 1170 O O . ARG A 1 142 ? 16.966 20.290 0.891 1.00 50.16 142 ARG A O 1
ATOM 1177 N N . SER A 1 143 ? 15.271 19.876 2.299 1.00 55.69 143 SER A N 1
ATOM 1178 C CA . SER A 1 143 ? 16.096 19.604 3.476 1.00 55.69 143 SER A CA 1
ATOM 1179 C C . SER A 1 143 ? 16.843 18.264 3.439 1.00 55.69 143 SER A C 1
ATOM 1181 O O . SER A 1 143 ? 17.860 18.139 4.111 1.00 55.69 143 SER A O 1
ATOM 1183 N N . MET A 1 144 ? 16.395 17.274 2.654 1.00 55.09 144 MET A N 1
ATOM 1184 C CA . MET A 1 144 ? 16.913 15.893 2.743 1.00 55.09 144 MET A CA 1
ATOM 1185 C C . MET A 1 144 ? 18.137 15.593 1.857 1.00 55.09 144 MET A C 1
ATOM 1187 O O . MET A 1 144 ? 18.825 14.606 2.102 1.00 55.09 144 MET A O 1
ATOM 1191 N N . LYS A 1 145 ? 18.461 16.429 0.853 1.00 50.25 145 LYS A N 1
ATOM 1192 C CA . LYS A 1 145 ? 19.608 16.175 -0.053 1.00 50.25 145 LYS A CA 1
ATOM 1193 C C . LYS A 1 145 ? 20.985 16.307 0.608 1.00 50.25 145 LYS A C 1
ATOM 1195 O O . LYS A 1 145 ? 21.954 15.819 0.040 1.00 50.25 145 LYS A O 1
ATOM 1200 N N . ASN A 1 146 ? 21.078 16.936 1.778 1.00 47.97 146 ASN A N 1
ATOM 1201 C CA . ASN A 1 146 ? 22.367 17.255 2.400 1.00 47.97 146 ASN A CA 1
ATOM 1202 C C . ASN A 1 146 ? 22.911 16.148 3.319 1.00 47.97 146 ASN A C 1
ATOM 1204 O O . ASN A 1 146 ? 24.014 16.289 3.837 1.00 47.97 146 ASN A O 1
ATOM 1208 N N . ASN A 1 147 ? 22.178 15.048 3.514 1.00 51.06 147 ASN A N 1
ATOM 1209 C CA . ASN A 1 147 ? 22.666 13.913 4.292 1.00 51.06 147 ASN A CA 1
ATOM 1210 C C . ASN A 1 147 ? 23.230 12.838 3.355 1.00 51.06 147 ASN A C 1
ATOM 1212 O O . ASN A 1 147 ? 22.542 11.890 2.982 1.00 51.06 147 ASN A O 1
ATOM 1216 N N . GLU A 1 148 ? 24.515 12.962 3.018 1.00 47.34 148 GLU A N 1
ATOM 1217 C CA . GLU A 1 148 ? 25.283 11.960 2.254 1.00 47.34 148 GLU A CA 1
ATOM 1218 C C . GLU A 1 148 ? 25.339 10.575 2.940 1.00 47.34 148 GLU A C 1
ATOM 1220 O O . GLU A 1 148 ? 25.701 9.584 2.311 1.00 47.34 148 GLU A O 1
ATOM 1225 N N . ASN A 1 149 ? 24.897 10.488 4.200 1.00 47.88 149 ASN A N 1
ATOM 1226 C CA . ASN A 1 149 ? 24.870 9.276 5.020 1.00 47.88 149 ASN A CA 1
ATOM 1227 C C . ASN A 1 149 ? 23.521 8.534 5.044 1.00 47.88 149 ASN A C 1
ATOM 1229 O O . ASN A 1 149 ? 23.366 7.607 5.839 1.00 47.88 149 ASN A O 1
ATOM 1233 N N . ILE A 1 150 ? 22.521 8.902 4.228 1.00 56.50 150 ILE A N 1
ATOM 1234 C CA . ILE A 1 150 ? 21.278 8.115 4.205 1.00 56.50 150 ILE A CA 1
ATOM 1235 C C . ILE A 1 150 ? 21.540 6.783 3.494 1.00 56.50 150 ILE A C 1
ATOM 1237 O O . ILE A 1 150 ? 21.699 6.721 2.272 1.00 56.50 150 ILE A O 1
ATOM 1241 N N . HIS A 1 151 ? 21.582 5.708 4.281 1.00 55.81 151 HIS A N 1
ATOM 1242 C CA . HIS A 1 151 ? 21.663 4.340 3.789 1.00 55.81 151 HIS A CA 1
ATOM 1243 C C . HIS A 1 151 ? 20.507 4.071 2.819 1.00 55.81 151 HIS A C 1
ATOM 1245 O O . HIS A 1 151 ? 19.337 4.068 3.202 1.00 55.81 151 HIS A O 1
ATOM 1251 N N . LYS A 1 152 ? 20.840 3.841 1.547 1.00 64.25 152 LYS A N 1
ATOM 1252 C CA . LYS A 1 152 ? 19.874 3.393 0.541 1.00 64.25 152 LYS A CA 1
ATOM 1253 C C . LYS A 1 152 ? 19.456 1.972 0.896 1.00 64.25 152 LYS A C 1
ATOM 1255 O O . LYS A 1 152 ? 20.278 1.059 0.831 1.00 64.25 152 LYS A O 1
ATOM 1260 N N . HIS A 1 153 ? 18.206 1.804 1.305 1.00 73.75 153 HIS A N 1
ATOM 1261 C CA . HIS A 1 153 ? 17.644 0.495 1.606 1.00 73.75 153 HIS A CA 1
ATOM 1262 C C . HIS A 1 153 ? 16.978 -0.045 0.347 1.00 73.75 153 HIS A C 1
ATOM 1264 O O . HIS A 1 153 ? 16.091 0.590 -0.219 1.00 73.75 153 HIS A O 1
ATOM 1270 N N . ASN A 1 154 ? 17.400 -1.229 -0.089 1.00 80.25 154 ASN A N 1
ATOM 1271 C CA . ASN A 1 154 ? 16.761 -1.885 -1.219 1.00 80.25 154 ASN A CA 1
ATOM 1272 C C . ASN A 1 154 ? 15.418 -2.474 -0.772 1.00 80.25 154 ASN A C 1
ATOM 1274 O O . ASN A 1 154 ? 15.374 -3.301 0.140 1.00 80.25 154 ASN A O 1
ATOM 1278 N N . ALA A 1 155 ? 14.334 -2.112 -1.453 1.00 85.00 155 ALA A N 1
ATOM 1279 C CA . ALA A 1 155 ? 13.022 -2.720 -1.277 1.00 85.00 155 ALA A CA 1
ATOM 1280 C C . ALA A 1 155 ? 12.949 -4.024 -2.085 1.00 85.00 155 ALA A C 1
ATOM 1282 O O . ALA A 1 155 ? 12.305 -4.125 -3.128 1.00 85.00 155 ALA A O 1
ATOM 1283 N N . ILE A 1 156 ? 13.669 -5.040 -1.611 1.00 86.62 156 ILE A N 1
ATOM 1284 C CA . ILE A 1 156 ? 13.773 -6.338 -2.292 1.00 86.62 156 ILE A CA 1
ATOM 1285 C C . ILE A 1 156 ? 12.446 -7.107 -2.323 1.00 86.62 156 ILE A C 1
ATOM 1287 O O . ILE A 1 156 ? 12.270 -7.976 -3.169 1.00 86.62 156 ILE A O 1
ATOM 1291 N N . TYR A 1 157 ? 11.514 -6.803 -1.421 1.00 88.44 157 TYR A N 1
ATOM 1292 C CA . TYR A 1 157 ? 10.196 -7.440 -1.378 1.00 88.44 157 TYR A CA 1
ATOM 1293 C C . TYR A 1 157 ? 9.151 -6.696 -2.209 1.00 88.44 157 TYR A C 1
ATOM 1295 O O . TYR A 1 157 ? 8.032 -7.177 -2.352 1.00 88.44 157 TYR A O 1
ATOM 1303 N N . LEU A 1 158 ? 9.492 -5.530 -2.760 1.00 84.50 158 LEU A N 1
ATOM 1304 C CA . LEU A 1 158 ? 8.537 -4.705 -3.475 1.00 84.50 158 LEU A CA 1
ATOM 1305 C C . LEU A 1 158 ? 8.260 -5.303 -4.852 1.00 84.50 158 LEU A C 1
ATOM 1307 O O . LEU A 1 158 ? 9.133 -5.332 -5.716 1.00 84.50 158 LEU A O 1
ATOM 1311 N N . GLU A 1 159 ? 7.018 -5.740 -5.056 1.00 80.81 159 GLU A N 1
ATOM 1312 C CA . GLU A 1 159 ? 6.581 -6.369 -6.303 1.00 80.81 159 GLU A CA 1
ATOM 1313 C C . GLU A 1 159 ? 5.711 -5.439 -7.148 1.00 80.81 159 GLU A C 1
ATOM 1315 O O . GLU A 1 159 ? 5.741 -5.513 -8.377 1.00 80.81 159 GLU A O 1
ATOM 1320 N N . LYS A 1 160 ? 4.940 -4.549 -6.515 1.00 81.56 160 LYS A N 1
ATOM 1321 C CA . LYS A 1 160 ? 4.033 -3.642 -7.220 1.00 81.56 160 LYS A CA 1
ATOM 1322 C C . LYS A 1 160 ? 4.074 -2.238 -6.639 1.00 81.56 160 LYS A C 1
ATOM 1324 O O . LYS A 1 160 ? 3.861 -2.072 -5.448 1.00 81.56 160 LYS A O 1
ATOM 1329 N N . LEU A 1 161 ? 4.250 -1.233 -7.489 1.00 81.19 161 LEU A N 1
ATOM 1330 C CA . LEU A 1 161 ? 4.198 0.179 -7.118 1.00 81.19 161 LEU A CA 1
ATOM 1331 C C . LEU A 1 161 ? 3.093 0.879 -7.904 1.00 81.19 161 LEU A C 1
ATOM 1333 O O . LEU A 1 161 ? 3.096 0.854 -9.133 1.00 81.19 161 LEU A O 1
ATOM 1337 N N . ILE A 1 162 ? 2.159 1.502 -7.190 1.00 81.38 162 ILE A N 1
ATOM 1338 C CA . ILE A 1 162 ? 1.131 2.363 -7.776 1.00 81.38 162 ILE A CA 1
ATOM 1339 C C . ILE A 1 162 ? 1.408 3.795 -7.337 1.00 81.38 162 ILE A C 1
ATOM 1341 O O . ILE A 1 162 ? 1.546 4.065 -6.146 1.00 81.38 162 ILE A O 1
ATOM 1345 N N . ILE A 1 163 ? 1.490 4.696 -8.306 1.00 80.12 163 ILE A N 1
ATOM 1346 C CA . ILE A 1 163 ? 1.598 6.133 -8.114 1.00 80.12 163 ILE A CA 1
ATOM 1347 C C . ILE A 1 163 ? 0.428 6.765 -8.866 1.00 80.12 163 ILE A C 1
ATOM 1349 O O . ILE A 1 163 ? 0.345 6.666 -10.087 1.00 80.12 163 ILE A O 1
ATOM 1353 N N . GLY A 1 164 ? -0.495 7.376 -8.131 1.00 77.06 164 GLY A N 1
ATOM 1354 C CA . GLY A 1 164 ? -1.664 8.052 -8.671 1.00 77.06 164 GLY A CA 1
ATOM 1355 C C . GLY A 1 164 ? -1.236 9.249 -9.501 1.00 77.06 164 GLY A C 1
ATOM 1356 O O . GLY A 1 164 ? -1.301 9.164 -10.712 1.00 77.06 164 GLY A O 1
ATOM 1357 N N . GLU A 1 165 ? -0.750 10.317 -8.881 1.00 77.25 165 GLU A N 1
ATOM 1358 C CA . GLU A 1 165 ? -0.334 11.532 -9.576 1.00 77.25 165 GLU A CA 1
ATOM 1359 C C . GLU A 1 165 ? 1.178 11.770 -9.435 1.00 77.25 165 GLU A C 1
ATOM 1361 O O . GLU A 1 165 ? 1.697 12.020 -8.339 1.00 77.25 165 GLU A O 1
ATOM 1366 N N . PHE A 1 166 ? 1.898 11.701 -10.560 1.00 69.12 166 PHE A N 1
ATOM 1367 C CA . PHE A 1 166 ? 3.348 11.893 -10.616 1.00 69.12 166 PHE A CA 1
ATOM 1368 C C . PHE A 1 166 ? 3.743 13.154 -11.395 1.00 69.12 166 PHE A C 1
ATOM 1370 O O . PHE A 1 166 ? 3.762 13.174 -12.620 1.00 69.12 166 PHE A O 1
ATOM 1377 N N . LYS A 1 167 ? 4.130 14.213 -10.677 1.00 67.94 167 LYS A N 1
ATOM 1378 C CA . LYS A 1 167 ? 4.472 15.535 -11.246 1.00 67.94 167 LYS A CA 1
ATOM 1379 C C . LYS A 1 167 ? 5.984 15.795 -11.417 1.00 67.94 167 LYS A C 1
ATOM 1381 O O . LYS A 1 167 ? 6.429 16.938 -11.284 1.00 67.94 167 LYS A O 1
ATOM 1386 N N . TYR A 1 168 ? 6.803 14.764 -11.644 1.00 64.94 168 TYR A N 1
ATOM 1387 C CA . TYR A 1 168 ? 8.268 14.852 -11.497 1.00 64.94 168 TYR A CA 1
ATOM 1388 C C . TYR A 1 168 ? 9.099 14.423 -12.706 1.00 64.94 168 TYR A C 1
ATOM 1390 O O . TYR A 1 168 ? 8.656 13.674 -13.569 1.00 64.94 168 TYR A O 1
ATOM 1398 N N . ASP A 1 169 ? 10.360 14.874 -12.703 1.00 59.41 169 ASP A N 1
ATOM 1399 C CA . ASP A 1 169 ? 11.408 14.429 -13.622 1.00 59.41 169 ASP A CA 1
ATOM 1400 C C . ASP A 1 169 ? 11.767 12.953 -13.373 1.00 59.41 169 ASP A C 1
ATOM 1402 O O . ASP A 1 169 ? 12.049 12.519 -12.250 1.00 59.41 169 ASP A O 1
ATOM 1406 N N . PHE A 1 170 ? 11.828 12.190 -14.461 1.00 64.06 170 PHE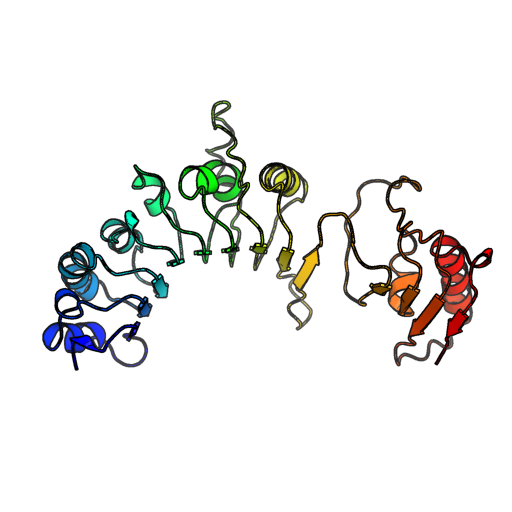 A N 1
ATOM 1407 C CA . PHE A 1 170 ? 12.269 10.800 -14.497 1.00 64.06 170 PHE A CA 1
ATOM 1408 C C . PHE A 1 170 ? 13.693 10.575 -13.960 1.00 64.06 170 PHE A C 1
ATOM 1410 O O . PHE A 1 170 ? 14.030 9.447 -13.596 1.00 64.06 170 PHE A O 1
ATOM 1417 N N . LYS A 1 171 ? 14.542 11.606 -13.860 1.00 62.47 171 LYS A N 1
ATOM 1418 C CA . LYS A 1 171 ? 15.884 11.490 -13.266 1.00 62.47 171 LYS A CA 1
ATOM 1419 C C . LYS A 1 171 ? 15.843 11.045 -11.802 1.00 62.47 171 LYS A C 1
ATOM 1421 O O . LYS A 1 171 ? 16.626 10.177 -11.415 1.00 62.47 171 LYS A O 1
ATOM 1426 N N . ASP A 1 172 ? 14.952 11.617 -10.996 1.00 62.00 172 ASP A N 1
ATOM 1427 C CA . ASP A 1 172 ? 14.814 11.235 -9.585 1.00 62.00 172 ASP A CA 1
ATOM 1428 C C . ASP A 1 172 ? 14.095 9.885 -9.459 1.00 62.00 172 ASP A C 1
ATOM 1430 O O . ASP A 1 172 ? 14.473 9.045 -8.640 1.00 62.00 172 ASP A O 1
ATOM 1434 N N . PHE A 1 173 ? 13.151 9.609 -10.361 1.00 68.88 173 PHE A N 1
ATOM 1435 C CA . PHE A 1 173 ? 12.511 8.300 -10.471 1.00 68.88 173 PHE A CA 1
ATOM 1436 C C . PHE A 1 173 ? 13.510 7.173 -10.786 1.00 68.88 173 PHE A C 1
ATOM 1438 O O . PHE A 1 173 ? 13.430 6.088 -10.216 1.00 68.88 173 PHE A O 1
ATOM 1445 N N . ALA A 1 174 ? 14.524 7.427 -11.617 1.00 67.56 174 ALA A N 1
ATOM 1446 C CA . ALA A 1 174 ? 15.571 6.448 -11.903 1.00 67.56 174 ALA A CA 1
ATOM 1447 C C . ALA A 1 174 ? 16.351 6.028 -10.641 1.00 67.56 174 ALA A C 1
ATOM 1449 O O . ALA A 1 174 ? 16.826 4.894 -10.553 1.00 67.56 174 ALA A O 1
ATOM 1450 N N . ASN A 1 175 ? 16.472 6.912 -9.645 1.00 70.25 175 ASN A N 1
ATOM 1451 C CA . ASN A 1 175 ? 17.073 6.565 -8.356 1.00 70.25 175 ASN A CA 1
ATOM 1452 C C . ASN A 1 175 ? 16.151 5.694 -7.497 1.00 70.25 175 ASN A C 1
ATOM 1454 O O . ASN A 1 175 ? 16.655 4.854 -6.754 1.00 70.25 175 ASN A O 1
ATOM 1458 N N . LEU A 1 176 ? 14.832 5.871 -7.610 1.00 74.44 176 LEU A N 1
ATOM 1459 C CA . LEU A 1 176 ? 13.846 4.997 -6.977 1.00 74.44 176 LEU A CA 1
ATOM 1460 C C . LEU A 1 176 ? 13.904 3.587 -7.574 1.00 74.44 176 LEU A C 1
ATOM 1462 O O . LEU A 1 176 ? 14.034 2.624 -6.826 1.00 74.44 176 LEU A O 1
ATOM 1466 N N . ILE A 1 177 ? 13.894 3.467 -8.909 1.00 73.31 177 ILE A N 1
ATOM 1467 C CA . ILE A 1 177 ? 13.923 2.166 -9.602 1.00 73.31 177 ILE A CA 1
ATOM 1468 C C . ILE A 1 177 ? 15.145 1.329 -9.202 1.00 73.31 177 ILE A C 1
ATOM 1470 O O . ILE A 1 177 ? 15.026 0.130 -8.967 1.00 73.31 177 ILE A O 1
ATOM 1474 N N . LYS A 1 178 ? 16.316 1.959 -9.039 1.00 73.81 178 LYS A N 1
ATOM 1475 C CA . LYS A 1 178 ? 17.537 1.270 -8.581 1.00 73.81 178 LYS A CA 1
ATOM 1476 C C . LYS A 1 178 ? 17.402 0.615 -7.202 1.00 73.81 178 LYS A C 1
ATOM 1478 O O . LYS A 1 178 ? 18.164 -0.299 -6.911 1.00 73.81 178 LYS A O 1
ATOM 1483 N N . GLN A 1 179 ? 16.481 1.085 -6.362 1.00 76.00 179 GLN A N 1
ATOM 1484 C CA . GLN A 1 179 ? 16.251 0.546 -5.021 1.00 76.00 179 GLN A CA 1
ATOM 1485 C C . GLN A 1 179 ? 15.188 -0.556 -4.989 1.00 76.00 179 GLN A C 1
ATOM 1487 O O . GLN A 1 179 ? 15.043 -1.207 -3.960 1.00 76.00 179 GLN A O 1
ATOM 1492 N N . ILE A 1 180 ? 14.461 -0.801 -6.083 1.00 80.81 180 ILE A N 1
ATOM 1493 C CA . ILE A 1 180 ? 13.340 -1.755 -6.135 1.00 80.81 180 ILE A CA 1
ATOM 1494 C C . ILE A 1 180 ? 13.597 -2.853 -7.183 1.00 80.81 180 ILE A C 1
ATOM 1496 O O . ILE A 1 180 ? 12.894 -2.952 -8.186 1.00 80.81 180 ILE A O 1
ATOM 1500 N N . PRO A 1 181 ? 14.631 -3.695 -6.982 1.00 78.31 181 PRO A N 1
ATOM 1501 C CA . PRO A 1 181 ? 15.140 -4.596 -8.020 1.00 78.31 181 PRO A CA 1
ATOM 1502 C C . PRO A 1 181 ? 14.151 -5.686 -8.460 1.00 78.31 181 PRO A C 1
ATOM 1504 O O . PRO A 1 181 ? 14.313 -6.236 -9.544 1.00 78.31 181 PRO A O 1
ATOM 1507 N N . ASN A 1 182 ? 13.139 -5.993 -7.641 1.00 77.75 182 ASN A N 1
ATOM 1508 C CA . ASN A 1 182 ? 12.178 -7.075 -7.876 1.00 77.75 182 ASN A CA 1
ATOM 1509 C C . ASN A 1 182 ? 10.784 -6.572 -8.295 1.00 77.75 182 ASN A C 1
ATOM 1511 O O . ASN A 1 182 ? 9.807 -7.318 -8.217 1.00 77.75 182 ASN A O 1
ATOM 1515 N N . LEU A 1 183 ? 10.686 -5.317 -8.749 1.00 77.06 183 LEU A N 1
ATOM 1516 C C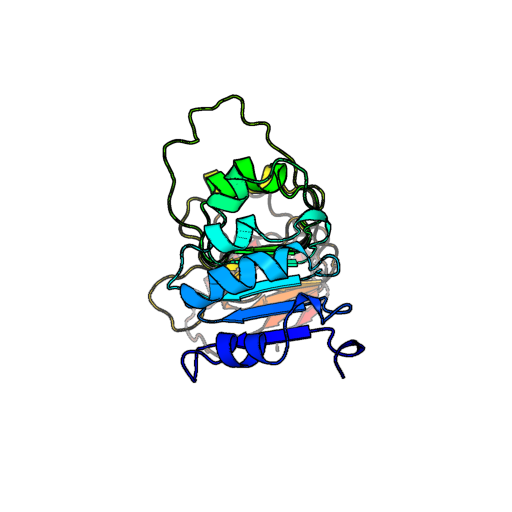A . LEU A 1 183 ? 9.433 -4.728 -9.211 1.00 77.06 183 LEU A CA 1
ATOM 1517 C C . LEU A 1 183 ? 8.888 -5.494 -10.429 1.00 77.06 183 LEU A C 1
ATOM 1519 O O . LEU A 1 183 ? 9.535 -5.581 -11.471 1.00 77.06 183 LEU A O 1
ATOM 1523 N N . LYS A 1 184 ? 7.670 -6.023 -10.298 1.00 76.56 184 LYS A N 1
ATOM 1524 C CA . LYS A 1 184 ? 6.935 -6.751 -11.345 1.00 76.56 184 LYS A CA 1
ATOM 1525 C C . LYS A 1 184 ? 5.892 -5.871 -12.036 1.00 76.56 184 LYS A C 1
ATOM 1527 O O . LYS A 1 184 ? 5.582 -6.091 -13.202 1.00 76.56 184 LYS A O 1
ATOM 1532 N N . SER A 1 185 ? 5.319 -4.902 -11.319 1.00 70.38 185 SER A N 1
ATOM 1533 C CA . SER A 1 185 ? 4.254 -4.032 -11.830 1.00 70.38 185 SER A CA 1
ATOM 1534 C C . SER A 1 185 ? 4.437 -2.595 -11.358 1.00 70.38 185 SER A C 1
ATOM 1536 O O . SER A 1 185 ? 4.470 -2.323 -10.160 1.00 70.38 185 SER A O 1
ATOM 1538 N N . LEU A 1 186 ? 4.513 -1.666 -12.308 1.00 75.06 186 LEU A N 1
ATOM 1539 C CA . LEU A 1 186 ? 4.522 -0.233 -12.052 1.00 75.06 186 LEU A CA 1
ATOM 1540 C C . LEU A 1 186 ? 3.306 0.403 -12.719 1.00 75.06 186 LEU A C 1
ATOM 1542 O O . LEU A 1 186 ? 3.103 0.239 -13.923 1.00 75.06 186 LEU A O 1
ATOM 1546 N N . ILE A 1 187 ? 2.511 1.126 -11.939 1.00 72.06 187 ILE A N 1
ATOM 1547 C CA . ILE A 1 187 ? 1.389 1.925 -12.429 1.00 72.06 187 ILE A CA 1
ATOM 1548 C C . ILE A 1 187 ? 1.674 3.364 -12.038 1.00 72.06 187 ILE A C 1
ATOM 1550 O O . ILE A 1 187 ? 1.811 3.656 -10.853 1.00 72.06 187 ILE A O 1
ATOM 1554 N N . ILE A 1 188 ? 1.780 4.244 -13.025 1.00 69.00 188 ILE A N 1
ATOM 1555 C CA . ILE A 1 188 ? 1.909 5.682 -12.807 1.00 69.00 188 ILE A CA 1
ATOM 1556 C C . ILE A 1 188 ? 0.774 6.356 -13.564 1.00 69.00 188 ILE A C 1
ATOM 1558 O O . ILE A 1 188 ? 0.573 6.076 -14.747 1.00 69.00 188 ILE A O 1
ATOM 1562 N N . SER A 1 189 ? 0.050 7.243 -12.895 1.00 72.19 189 SER A N 1
ATOM 1563 C CA . SER A 1 189 ? -0.888 8.149 -13.553 1.00 72.19 189 SER A CA 1
ATOM 1564 C C . SER A 1 189 ? -0.350 9.583 -13.485 1.00 72.19 189 SER A C 1
ATOM 1566 O O . SER A 1 189 ? 0.511 9.941 -12.670 1.00 72.19 189 SER A O 1
ATOM 1568 N N . SER A 1 190 ? -0.807 10.398 -14.422 1.00 59.50 190 SER A N 1
ATOM 1569 C CA . SER A 1 190 ? -0.477 11.814 -14.509 1.00 59.50 190 SER A CA 1
ATOM 1570 C C . SER A 1 190 ? -1.783 12.569 -14.677 1.00 59.50 190 SER A C 1
ATOM 1572 O O . SER A 1 190 ? -2.556 12.253 -15.580 1.00 59.50 190 SER A O 1
ATOM 1574 N N . ASP A 1 191 ? -2.026 13.566 -13.830 1.00 54.00 191 ASP A N 1
ATOM 1575 C CA . ASP A 1 191 ? -3.075 14.550 -14.079 1.00 54.00 191 ASP A CA 1
ATOM 1576 C C . ASP A 1 191 ? -2.524 15.575 -15.077 1.00 54.00 191 ASP A C 1
ATOM 1578 O O . ASP A 1 191 ? -2.135 16.689 -14.714 1.00 54.00 191 ASP A O 1
ATOM 1582 N N . GLU A 1 192 ? -2.449 15.204 -16.356 1.00 43.25 192 GLU A N 1
ATOM 1583 C CA . GLU A 1 192 ? -2.408 16.240 -17.382 1.00 43.25 192 GLU A CA 1
ATOM 1584 C C . GLU A 1 192 ? -3.797 16.891 -17.459 1.00 43.25 192 GLU A C 1
ATOM 1586 O O . GLU A 1 192 ? -4.802 16.208 -17.683 1.00 43.25 192 GLU A O 1
ATOM 1591 N N . PRO A 1 193 ? -3.907 18.214 -17.245 1.00 39.88 193 PRO A N 1
ATOM 1592 C CA . PRO A 1 193 ? -5.180 18.885 -17.376 1.00 39.88 193 PRO A CA 1
ATOM 1593 C C . PRO A 1 193 ? -5.504 18.969 -18.868 1.00 39.88 193 PRO A C 1
ATOM 1595 O O . PRO A 1 193 ? -4.813 19.675 -19.603 1.00 39.88 193 PRO A O 1
ATOM 1598 N N . LYS A 1 194 ? -6.609 18.313 -19.250 1.00 36.19 194 LYS A N 1
ATOM 1599 C CA . LYS A 1 194 ? -7.256 18.234 -20.578 1.00 36.19 194 LYS A CA 1
ATOM 1600 C C . LYS A 1 194 ? -6.987 16.922 -21.317 1.00 36.19 194 LYS A C 1
ATOM 1602 O O . LYS A 1 194 ? -6.263 16.905 -22.296 1.00 36.19 194 LYS A O 1
ATOM 1607 N N . ILE A 1 195 ? -7.653 15.859 -20.887 1.00 33.44 195 ILE A N 1
ATOM 1608 C CA . ILE A 1 195 ? -8.605 15.041 -21.660 1.00 33.44 195 ILE A CA 1
ATOM 1609 C C . ILE A 1 195 ? -9.303 14.173 -20.602 1.00 33.44 195 ILE A C 1
ATOM 1611 O O . ILE A 1 195 ? -8.693 13.791 -19.609 1.00 33.44 195 ILE A O 1
ATOM 1615 N N . SER A 1 196 ? -10.607 13.958 -20.733 1.00 33.62 196 SER A N 1
ATOM 1616 C CA . SER A 1 196 ? -11.494 13.381 -19.714 1.00 33.62 196 SER A CA 1
ATOM 1617 C C . SER A 1 196 ? -11.275 11.896 -19.396 1.00 33.62 196 SER A C 1
ATOM 1619 O O . SER A 1 196 ? -12.170 11.274 -18.837 1.00 33.62 196 SER A O 1
ATOM 1621 N N . ASP A 1 197 ? -10.099 11.344 -19.678 1.00 38.34 197 ASP A N 1
ATOM 1622 C CA . ASP A 1 197 ? -9.737 9.977 -19.334 1.00 38.34 197 ASP A CA 1
ATOM 1623 C C . ASP A 1 197 ? -8.452 10.000 -18.514 1.00 38.34 197 ASP A C 1
ATOM 1625 O O . ASP A 1 197 ? -7.398 10.425 -18.988 1.00 38.34 197 ASP A O 1
ATOM 1629 N N . LYS A 1 198 ? -8.532 9.541 -17.259 1.00 37.47 198 LYS A N 1
ATOM 1630 C CA . LYS A 1 198 ? -7.350 9.264 -16.435 1.00 37.47 198 LYS A CA 1
ATOM 1631 C C . LYS A 1 198 ? -6.490 8.234 -17.170 1.00 37.47 198 LYS A C 1
ATOM 1633 O O . LYS A 1 198 ? -6.743 7.033 -17.076 1.00 37.47 198 LYS A O 1
ATOM 1638 N N . SER A 1 199 ? -5.482 8.689 -17.906 1.00 42.34 199 SER A N 1
ATOM 1639 C CA . SER A 1 199 ? -4.525 7.804 -18.557 1.00 42.34 199 SER A CA 1
ATOM 1640 C C . SER A 1 199 ? -3.548 7.296 -17.495 1.00 42.34 199 SER A C 1
ATOM 1642 O O . SER A 1 199 ? -2.783 8.042 -16.885 1.00 42.34 199 SER A O 1
ATOM 1644 N N . SER A 1 200 ? -3.626 5.999 -17.205 1.00 36.53 200 SER A N 1
ATOM 1645 C CA . SER A 1 200 ? -2.623 5.314 -16.391 1.00 36.53 200 SER A CA 1
ATOM 1646 C C . SER A 1 200 ? -1.716 4.529 -17.327 1.00 36.53 200 SER A C 1
ATOM 1648 O O . SER A 1 200 ? -2.189 3.795 -18.194 1.00 36.53 200 SER A O 1
ATOM 1650 N N . ILE A 1 201 ? -0.406 4.714 -17.186 1.00 39.97 201 ILE A N 1
ATOM 1651 C CA . ILE A 1 201 ? 0.589 4.010 -17.994 1.00 39.97 201 ILE A CA 1
ATOM 1652 C C . ILE A 1 201 ? 1.143 2.881 -17.128 1.00 39.97 201 ILE A C 1
ATOM 1654 O O . ILE A 1 201 ? 1.727 3.118 -16.066 1.00 39.97 201 ILE A O 1
ATOM 1658 N N . CYS A 1 202 ? 0.950 1.637 -17.571 1.00 34.56 202 CYS A N 1
ATOM 1659 C CA . CYS A 1 202 ? 1.572 0.480 -16.938 1.00 34.56 202 CYS A CA 1
ATOM 1660 C C . CYS A 1 202 ? 2.925 0.199 -17.600 1.00 34.56 202 CYS A C 1
ATOM 1662 O O . CYS A 1 202 ? 2.998 -0.033 -18.806 1.00 34.56 202 CYS A O 1
ATOM 1664 N N . ILE A 1 203 ? 4.002 0.234 -16.812 1.00 37.59 203 ILE A N 1
ATOM 1665 C CA . ILE A 1 203 ? 5.365 -0.045 -17.281 1.00 37.59 203 ILE A CA 1
ATOM 1666 C C . ILE A 1 203 ? 5.808 -1.384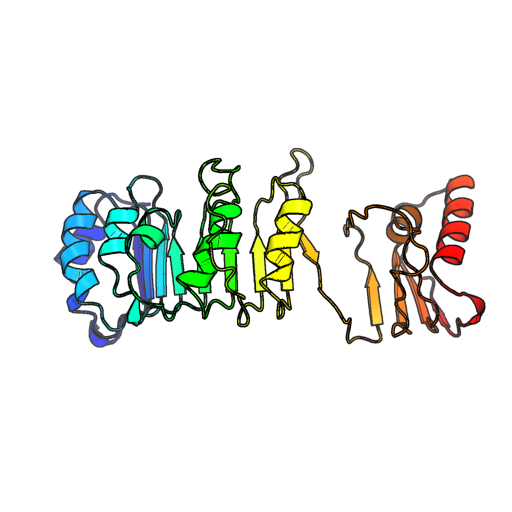 -16.686 1.00 37.59 203 ILE A C 1
ATOM 1668 O O . ILE A 1 203 ? 5.848 -1.552 -15.467 1.00 37.59 203 ILE A O 1
ATOM 1672 N N . TYR A 1 204 ? 6.172 -2.333 -17.547 1.00 35.72 204 TYR A N 1
ATOM 1673 C CA . TYR A 1 204 ? 6.752 -3.614 -17.142 1.00 35.72 204 TYR A CA 1
ATOM 1674 C C . TYR A 1 204 ? 8.281 -3.537 -17.230 1.00 35.72 204 TYR A C 1
ATOM 1676 O O . TYR A 1 204 ? 8.834 -3.275 -18.298 1.00 35.72 204 TYR A O 1
ATOM 1684 N N . THR A 1 205 ? 8.977 -3.756 -16.115 1.00 31.91 205 THR A N 1
ATOM 1685 C CA . THR A 1 205 ? 10.446 -3.829 -16.064 1.00 31.91 205 THR A CA 1
ATOM 1686 C C . THR A 1 205 ? 10.911 -5.271 -16.335 1.00 31.91 205 THR A C 1
ATOM 1688 O O . THR A 1 205 ? 10.327 -6.219 -15.827 1.00 31.91 205 THR A O 1
ATOM 1691 N N . THR A 1 206 ? 11.907 -5.431 -17.210 1.00 45.31 206 THR A N 1
ATOM 1692 C CA . THR A 1 206 ? 12.329 -6.643 -17.957 1.00 45.31 206 THR A CA 1
ATOM 1693 C C . THR A 1 206 ? 12.626 -7.941 -17.168 1.00 45.31 206 THR A C 1
ATOM 1695 O O . THR A 1 206 ? 12.925 -7.880 -15.979 1.00 45.31 206 THR A O 1
ATOM 1698 N N . PRO A 1 207 ? 12.686 -9.118 -17.852 1.00 45.19 207 PRO A N 1
ATOM 1699 C CA . PRO A 1 207 ? 12.425 -9.351 -19.279 1.00 45.19 207 PRO A CA 1
ATOM 1700 C C . PRO A 1 207 ? 10.992 -9.825 -19.554 1.00 45.19 207 PRO A C 1
ATOM 1702 O O . PRO A 1 207 ? 10.411 -10.594 -18.793 1.00 45.19 207 PRO A O 1
ATOM 1705 N N . TYR A 1 208 ? 10.447 -9.391 -20.692 1.00 44.78 208 TYR A N 1
ATOM 1706 C CA . TYR A 1 208 ? 9.141 -9.829 -21.183 1.00 44.78 208 TYR A CA 1
ATOM 1707 C C . TYR A 1 208 ? 9.187 -11.344 -21.458 1.00 44.78 208 TYR A C 1
ATOM 1709 O O . TYR A 1 208 ? 9.975 -11.811 -22.281 1.00 44.78 208 TYR A O 1
ATOM 1717 N N . LEU A 1 209 ? 8.403 -12.118 -20.705 1.00 48.53 209 LEU A N 1
ATOM 1718 C CA . LEU A 1 209 ? 8.421 -13.590 -20.720 1.00 48.53 209 LEU A CA 1
ATOM 1719 C C . LEU A 1 209 ? 7.552 -14.199 -21.833 1.00 48.53 209 LEU A C 1
ATOM 1721 O O . LEU A 1 209 ? 7.636 -15.399 -22.081 1.00 48.53 209 LEU A O 1
ATOM 1725 N N . SER A 1 210 ? 6.724 -13.386 -22.492 1.00 54.06 210 SER A N 1
ATOM 1726 C CA . SER A 1 210 ? 5.754 -13.834 -23.493 1.00 54.06 210 SER A CA 1
ATOM 1727 C C . SER A 1 210 ? 6.324 -13.788 -24.914 1.00 54.06 210 SER A C 1
ATOM 1729 O O . SER A 1 210 ? 7.020 -12.845 -25.287 1.00 54.06 210 SER A O 1
ATOM 1731 N N . ASN A 1 211 ? 5.973 -14.792 -25.720 1.00 60.66 211 ASN A N 1
ATOM 1732 C CA . ASN A 1 211 ? 6.216 -14.845 -27.168 1.00 60.66 211 ASN A CA 1
ATOM 1733 C C . ASN A 1 211 ? 5.239 -13.969 -27.978 1.00 60.66 211 ASN A C 1
ATOM 1735 O O . ASN A 1 211 ? 5.429 -13.778 -29.181 1.00 60.66 211 ASN A O 1
ATOM 1739 N N . THR A 1 212 ? 4.200 -13.457 -27.313 1.00 54.53 212 THR A N 1
ATOM 1740 C CA . THR A 1 212 ? 3.129 -12.649 -27.897 1.00 54.53 212 THR A CA 1
ATOM 1741 C C . THR A 1 212 ? 3.116 -11.274 -27.243 1.00 54.53 212 THR A C 1
ATOM 1743 O O . THR A 1 212 ? 3.078 -11.177 -26.012 1.00 54.53 212 THR A O 1
ATOM 1746 N N . PHE A 1 213 ? 3.159 -10.228 -28.066 1.00 64.25 213 PHE A N 1
ATOM 1747 C CA . PHE A 1 213 ? 3.126 -8.829 -27.644 1.00 64.25 213 PHE A CA 1
ATOM 1748 C C . PHE A 1 213 ? 1.973 -8.100 -28.341 1.00 64.25 213 PHE A C 1
ATOM 1750 O O . PHE A 1 213 ? 1.881 -8.120 -29.569 1.00 64.25 213 PHE A O 1
ATOM 1757 N N . GLN A 1 214 ? 1.116 -7.447 -27.554 1.00 67.94 214 GLN A N 1
ATOM 1758 C CA . GLN A 1 214 ? 0.048 -6.574 -28.039 1.00 67.94 214 GLN A CA 1
ATOM 1759 C C . GLN A 1 214 ? 0.349 -5.141 -27.607 1.00 67.94 214 GLN A C 1
ATOM 1761 O O . GLN A 1 214 ? 0.611 -4.881 -26.431 1.00 67.94 214 GLN A O 1
ATOM 1766 N N . MET A 1 215 ? 0.349 -4.226 -28.573 1.00 63.00 215 MET A N 1
ATOM 1767 C CA . MET A 1 215 ? 0.683 -2.825 -28.350 1.00 63.00 215 MET A CA 1
ATOM 1768 C C . MET A 1 215 ? -0.592 -1.993 -28.193 1.00 63.00 215 MET A C 1
ATOM 1770 O O . MET A 1 215 ? -1.369 -1.866 -29.134 1.00 63.00 215 MET A O 1
ATOM 1774 N N . GLU A 1 216 ? -0.802 -1.431 -27.001 1.00 59.25 216 GLU A N 1
ATOM 1775 C CA . GLU A 1 216 ? -1.983 -0.616 -26.697 1.00 59.25 216 GLU A CA 1
ATOM 1776 C C . GLU A 1 216 ? -1.794 0.852 -27.141 1.00 59.25 216 GLU A C 1
ATOM 1778 O O . GLU A 1 216 ? -0.715 1.423 -26.903 1.00 59.25 216 GLU A O 1
ATOM 1783 N N . PRO A 1 217 ? -2.838 1.490 -27.715 1.00 42.94 217 PRO A N 1
ATOM 1784 C CA . PRO A 1 217 ? -2.751 2.771 -28.428 1.00 42.94 217 PRO A CA 1
ATOM 1785 C C . PRO A 1 217 ? -2.290 3.972 -27.582 1.00 42.94 217 PRO A C 1
ATOM 1787 O O . PRO A 1 217 ? -1.790 4.939 -28.139 1.00 42.94 217 PRO A O 1
ATOM 1790 N N . ASN A 1 218 ? -2.348 3.898 -26.247 1.00 47.72 218 ASN A N 1
ATOM 1791 C CA . ASN A 1 218 ? -2.000 5.017 -25.351 1.00 47.72 218 ASN A CA 1
ATOM 1792 C C . ASN A 1 218 ? -0.698 4.817 -24.571 1.00 47.72 218 ASN A C 1
ATOM 1794 O O . ASN A 1 218 ? -0.431 5.488 -23.573 1.00 47.72 218 ASN A O 1
ATOM 1798 N N . THR A 1 219 ? 0.138 3.873 -24.990 1.00 43.22 219 THR A N 1
ATOM 1799 C CA . THR A 1 219 ? 1.452 3.730 -24.368 1.00 43.22 219 THR A CA 1
ATOM 1800 C C . THR A 1 219 ? 2.274 4.967 -24.758 1.00 43.22 219 THR A C 1
ATOM 1802 O O . THR A 1 219 ? 2.550 5.135 -25.937 1.00 43.22 219 THR A O 1
ATOM 1805 N N . ILE A 1 220 ? 2.720 5.821 -23.835 1.00 41.16 220 ILE A N 1
ATOM 1806 C CA . ILE A 1 220 ? 3.722 6.870 -24.123 1.00 41.16 220 ILE A CA 1
ATOM 1807 C C . ILE A 1 220 ? 5.033 6.452 -23.467 1.00 41.16 220 ILE A C 1
ATOM 1809 O O . ILE A 1 220 ? 5.060 6.028 -22.314 1.00 41.16 220 ILE A O 1
ATOM 1813 N N . THR A 1 221 ? 6.135 6.536 -24.209 1.00 40.03 221 THR A N 1
ATOM 1814 C CA . THR A 1 221 ? 7.467 6.211 -23.691 1.00 40.03 221 THR A CA 1
ATOM 1815 C C . THR A 1 221 ? 8.411 7.381 -23.895 1.00 40.03 221 THR A C 1
ATOM 1817 O O . THR A 1 221 ? 8.754 7.712 -25.026 1.00 40.03 221 THR A O 1
ATOM 1820 N N . HIS A 1 222 ? 8.857 7.988 -22.795 1.00 36.22 222 HIS A N 1
ATOM 1821 C CA . HIS A 1 222 ? 9.906 9.000 -22.809 1.00 36.22 222 HIS A CA 1
ATOM 1822 C C . HIS A 1 222 ? 11.276 8.320 -22.866 1.00 36.22 222 HIS A C 1
ATOM 1824 O O . HIS A 1 222 ? 11.727 7.736 -21.880 1.00 36.22 222 HIS A O 1
ATOM 1830 N N . PHE A 1 223 ? 11.963 8.425 -24.004 1.00 36.25 223 PHE A N 1
ATOM 1831 C CA . PHE A 1 223 ? 13.362 8.022 -24.122 1.00 36.25 223 PHE A CA 1
ATOM 1832 C C . PHE A 1 223 ? 14.260 9.221 -24.387 1.00 36.25 223 PHE A C 1
ATOM 1834 O O . PHE A 1 223 ? 13.952 10.111 -25.179 1.00 36.25 223 PHE A O 1
ATOM 1841 N N . ARG A 1 224 ? 15.416 9.211 -23.719 1.00 30.19 224 ARG A N 1
ATOM 1842 C CA . ARG A 1 224 ? 16.509 10.139 -23.974 1.00 30.19 224 ARG A CA 1
ATOM 1843 C C . ARG A 1 224 ? 17.524 9.430 -24.867 1.00 30.19 224 ARG A C 1
ATOM 1845 O O . ARG A 1 224 ? 18.219 8.528 -24.416 1.00 30.19 224 ARG A O 1
ATOM 1852 N N . THR A 1 225 ? 17.594 9.903 -26.106 1.00 34.41 225 THR A N 1
ATOM 1853 C CA . THR A 1 225 ? 18.662 9.651 -27.081 1.00 34.41 225 THR A CA 1
ATOM 1854 C C . THR A 1 225 ? 18.648 8.269 -27.746 1.00 34.41 225 THR A C 1
ATOM 1856 O O . THR A 1 225 ? 18.855 7.228 -27.130 1.00 34.41 225 THR A O 1
ATOM 1859 N N . ILE A 1 226 ? 18.437 8.311 -29.061 1.00 38.97 226 ILE A N 1
ATOM 1860 C CA . ILE A 1 226 ? 18.384 7.194 -30.003 1.00 38.97 226 ILE A CA 1
ATOM 1861 C C . ILE A 1 226 ? 19.694 6.397 -29.955 1.00 38.97 226 ILE A C 1
ATOM 1863 O O . ILE A 1 226 ? 20.751 6.869 -30.368 1.00 38.97 226 ILE A O 1
ATOM 1867 N N . SER A 1 227 ? 19.599 5.156 -29.490 1.00 38.59 227 SER A N 1
ATOM 1868 C CA . SER A 1 227 ? 20.538 4.087 -29.802 1.00 38.59 227 SER A CA 1
ATOM 1869 C C . SER A 1 227 ? 19.708 2.967 -30.412 1.00 38.59 227 SER A C 1
ATOM 1871 O O . SER A 1 227 ? 18.974 2.283 -29.704 1.00 38.59 227 SER A O 1
ATOM 1873 N N . TYR A 1 228 ? 19.819 2.769 -31.727 1.00 42.12 228 TYR A N 1
ATOM 1874 C CA . TYR A 1 228 ? 19.101 1.748 -32.510 1.00 42.12 228 TYR A CA 1
ATOM 1875 C C . TYR A 1 228 ? 19.335 0.289 -32.046 1.00 42.12 228 TYR A C 1
ATOM 1877 O O . TYR A 1 228 ? 18.893 -0.650 -32.698 1.00 42.12 228 TYR A O 1
ATOM 1885 N N . LYS A 1 229 ? 20.052 0.071 -30.935 1.00 45.00 229 LYS A N 1
ATOM 1886 C CA . LYS A 1 229 ? 20.414 -1.243 -30.395 1.00 45.00 229 LYS A CA 1
ATOM 1887 C C . LYS A 1 229 ? 19.786 -1.578 -29.037 1.00 45.00 229 LYS A C 1
ATOM 1889 O O . LYS A 1 229 ? 19.968 -2.703 -28.587 1.00 45.00 229 LYS A O 1
ATOM 1894 N N . SER A 1 230 ? 19.089 -0.660 -28.359 1.00 47.19 230 SER A N 1
ATOM 1895 C CA . SER A 1 230 ? 18.630 -0.907 -26.977 1.00 47.19 230 SER A CA 1
ATOM 1896 C C . SER A 1 230 ? 17.250 -1.562 -26.845 1.00 47.19 230 SER A C 1
ATOM 1898 O O . SER A 1 230 ? 16.937 -2.054 -25.766 1.00 47.19 230 SER A O 1
ATOM 1900 N N . ASN A 1 231 ? 16.440 -1.598 -27.911 1.00 53.06 231 ASN A N 1
ATOM 1901 C CA . ASN A 1 231 ? 15.031 -2.024 -27.858 1.00 53.06 231 ASN A CA 1
ATOM 1902 C C . ASN A 1 231 ? 14.774 -3.259 -28.731 1.00 53.06 231 ASN A C 1
ATOM 1904 O O . ASN A 1 231 ? 13.927 -3.242 -29.623 1.00 53.06 231 ASN A O 1
ATOM 1908 N N . LEU A 1 232 ? 15.558 -4.308 -28.499 1.00 60.06 232 LEU A N 1
ATOM 1909 C CA . LEU A 1 232 ? 15.492 -5.566 -29.231 1.00 60.06 232 LEU A CA 1
ATOM 1910 C C . LEU A 1 232 ? 14.499 -6.520 -28.554 1.00 60.06 232 LEU A C 1
ATOM 1912 O O . LEU A 1 232 ? 14.789 -7.133 -27.525 1.00 60.06 232 LEU A O 1
ATOM 1916 N N . PHE A 1 233 ? 13.304 -6.640 -29.131 1.00 70.38 233 PHE A N 1
ATOM 1917 C CA . PHE A 1 233 ? 12.280 -7.596 -28.700 1.00 70.38 233 PHE A CA 1
ATOM 1918 C C . PHE A 1 233 ? 12.533 -8.974 -29.325 1.00 70.38 233 PHE A C 1
ATOM 1920 O O . PHE A 1 233 ? 11.689 -9.542 -30.015 1.00 70.38 233 PHE A O 1
ATOM 1927 N N . ASP A 1 234 ? 13.722 -9.526 -29.089 1.00 74.38 234 ASP A N 1
ATOM 1928 C CA . ASP A 1 234 ? 14.229 -10.702 -29.811 1.00 74.38 234 ASP A CA 1
ATOM 1929 C C . ASP A 1 234 ? 13.425 -11.984 -29.567 1.00 74.38 234 ASP A C 1
ATOM 1931 O O . ASP A 1 234 ? 13.515 -12.926 -30.352 1.00 74.38 234 ASP A O 1
ATOM 1935 N N . LYS A 1 235 ? 12.652 -12.038 -28.478 1.00 74.00 235 LYS A N 1
ATOM 1936 C CA . LYS A 1 235 ? 11.828 -13.199 -28.107 1.00 74.00 235 LYS A CA 1
ATOM 1937 C C . LYS A 1 235 ? 10.391 -13.126 -28.624 1.00 74.00 235 LYS A C 1
ATOM 1939 O O . LYS A 1 235 ? 9.661 -14.104 -28.489 1.00 74.00 235 LYS A O 1
ATOM 1944 N N . VAL A 1 236 ? 9.975 -11.987 -29.176 1.00 74.44 236 VAL A N 1
ATOM 1945 C CA . VAL A 1 236 ? 8.616 -11.803 -29.689 1.00 74.44 236 VAL A CA 1
ATOM 1946 C C . VAL A 1 236 ? 8.533 -12.409 -31.083 1.00 74.44 236 VAL A C 1
ATOM 1948 O O . VAL A 1 236 ? 9.260 -12.001 -31.988 1.00 74.44 236 VAL A O 1
ATOM 1951 N N . THR A 1 237 ? 7.632 -13.374 -31.246 1.00 77.44 237 THR A N 1
ATOM 1952 C CA . THR A 1 237 ? 7.366 -14.044 -32.527 1.00 77.44 237 THR A CA 1
ATOM 1953 C C . THR A 1 237 ? 5.980 -13.707 -33.067 1.00 77.44 237 THR A C 1
ATOM 1955 O O . THR A 1 237 ? 5.792 -13.725 -34.281 1.00 77.44 237 THR A O 1
ATOM 1958 N N . ASN A 1 238 ? 5.033 -13.354 -32.190 1.00 72.56 238 ASN A N 1
ATOM 1959 C CA . ASN A 1 238 ? 3.688 -12.910 -32.551 1.00 72.56 238 ASN A CA 1
ATOM 1960 C C . ASN A 1 238 ? 3.482 -11.462 -32.096 1.00 72.56 238 ASN A C 1
ATOM 1962 O O . ASN A 1 238 ? 3.652 -11.154 -30.913 1.00 72.56 238 ASN A O 1
ATOM 1966 N N . LEU A 1 239 ? 3.116 -10.585 -33.024 1.00 75.19 239 LEU A N 1
ATOM 1967 C CA . LEU A 1 239 ? 3.008 -9.153 -32.787 1.00 75.19 239 LEU A CA 1
ATOM 1968 C C . LEU A 1 239 ? 1.648 -8.628 -33.252 1.00 75.19 239 LEU A C 1
ATOM 1970 O O . LEU A 1 239 ? 1.234 -8.902 -34.374 1.00 75.19 239 LEU A O 1
ATOM 1974 N N . ILE A 1 240 ? 0.979 -7.851 -32.402 1.00 77.50 240 ILE A N 1
ATOM 1975 C CA . ILE A 1 240 ? -0.278 -7.170 -32.729 1.00 77.50 240 ILE A CA 1
ATOM 1976 C C . ILE A 1 240 ? -0.051 -5.661 -32.615 1.00 77.50 240 ILE A C 1
ATOM 1978 O O . ILE A 1 240 ? 0.325 -5.174 -31.543 1.00 77.50 240 ILE A O 1
ATOM 1982 N N . LEU A 1 241 ? -0.259 -4.933 -33.715 1.00 71.94 241 LEU A N 1
ATOM 1983 C CA . LEU A 1 241 ? -0.050 -3.483 -33.813 1.00 71.94 241 LEU A CA 1
ATOM 1984 C C . LEU A 1 241 ? -1.325 -2.776 -34.264 1.00 71.94 241 LEU A C 1
ATOM 1986 O O . LEU A 1 241 ? -2.049 -3.295 -35.107 1.00 71.94 241 LEU A O 1
ATOM 1990 N N . THR A 1 242 ? -1.556 -1.561 -33.767 1.00 71.38 242 THR A N 1
ATOM 1991 C CA . THR A 1 242 ? -2.578 -0.652 -34.313 1.00 71.38 242 THR A CA 1
ATOM 1992 C C . THR A 1 242 ? -1.952 0.374 -35.260 1.00 71.38 242 THR A C 1
ATOM 1994 O O . THR A 1 242 ? -0.754 0.656 -35.160 1.00 71.38 242 THR A O 1
ATOM 1997 N N . HIS A 1 243 ? -2.751 0.964 -36.157 1.00 64.62 243 HIS A N 1
ATOM 1998 C CA . HIS A 1 243 ? -2.281 1.991 -37.102 1.00 64.62 243 HIS A CA 1
ATOM 1999 C C . HIS A 1 243 ? -1.557 3.155 -36.397 1.00 64.62 243 HIS A C 1
ATOM 2001 O O . HIS A 1 243 ? -0.401 3.459 -36.701 1.00 64.62 243 HIS A O 1
ATOM 2007 N N . GLN A 1 244 ? -2.191 3.715 -35.363 1.00 64.94 244 GLN A N 1
ATOM 2008 C CA . GLN A 1 244 ? -1.646 4.812 -34.560 1.00 64.94 244 GLN A CA 1
ATOM 2009 C C . GLN A 1 244 ? -0.323 4.446 -33.862 1.00 64.94 244 GLN A C 1
ATOM 2011 O O . GLN A 1 244 ? 0.613 5.242 -33.808 1.00 64.94 244 GLN A O 1
ATOM 2016 N N . SER A 1 245 ? -0.199 3.197 -33.394 1.00 64.31 245 SER A N 1
ATOM 2017 C CA . SER A 1 245 ? 0.999 2.703 -32.700 1.00 64.31 245 SER A CA 1
ATOM 2018 C C . SER A 1 245 ? 2.255 2.706 -33.575 1.00 64.31 245 SER A C 1
ATOM 2020 O O . SER A 1 245 ? 3.364 2.832 -33.053 1.00 64.31 245 SER A O 1
ATOM 2022 N N . ILE A 1 246 ? 2.093 2.533 -34.889 1.00 65.31 246 ILE A N 1
ATOM 2023 C CA . ILE A 1 246 ? 3.201 2.462 -35.850 1.00 65.31 246 ILE A CA 1
ATOM 2024 C C . ILE A 1 246 ? 3.712 3.865 -36.184 1.00 65.31 246 ILE A C 1
ATOM 2026 O O . ILE A 1 246 ? 4.925 4.078 -36.194 1.00 65.31 246 ILE A O 1
ATOM 2030 N N . ILE A 1 247 ? 2.800 4.818 -36.391 1.00 63.53 247 ILE A N 1
ATOM 2031 C CA . ILE A 1 247 ? 3.133 6.208 -36.732 1.00 63.53 247 ILE A CA 1
ATOM 2032 C C . ILE A 1 247 ? 3.797 6.909 -35.543 1.00 63.53 247 ILE A C 1
ATOM 2034 O O . ILE A 1 247 ? 4.882 7.474 -35.678 1.00 63.53 247 ILE A O 1
ATOM 2038 N N . ASP A 1 248 ? 3.216 6.791 -34.348 1.00 61.25 248 ASP A N 1
ATOM 2039 C CA . ASP A 1 248 ? 3.711 7.515 -33.174 1.00 61.25 248 ASP A CA 1
ATOM 2040 C C . ASP A 1 248 ? 5.043 6.957 -32.641 1.00 61.25 248 ASP A C 1
ATOM 2042 O O . ASP A 1 248 ? 5.765 7.631 -31.897 1.00 61.25 248 ASP A O 1
ATOM 2046 N N . LYS A 1 249 ? 5.369 5.687 -32.939 1.00 61.06 249 LYS A N 1
ATOM 2047 C CA . LYS A 1 249 ? 6.339 4.914 -32.133 1.00 61.06 249 LYS A CA 1
ATOM 2048 C C . LYS A 1 249 ? 7.241 3.995 -32.956 1.00 61.06 249 LYS A C 1
ATOM 2050 O O . LYS A 1 249 ? 7.625 2.916 -32.503 1.00 61.06 249 LYS A O 1
ATOM 2055 N N . CYS A 1 250 ? 7.689 4.520 -34.093 1.00 57.28 250 CYS A N 1
ATOM 2056 C CA . CYS A 1 250 ? 8.675 4.029 -35.071 1.00 57.28 250 CYS A CA 1
ATOM 2057 C C . CYS A 1 250 ? 10.079 3.637 -34.498 1.00 57.28 250 CYS A C 1
ATOM 2059 O O . CYS A 1 250 ? 11.064 3.520 -35.223 1.00 57.28 250 CYS A O 1
ATOM 2061 N N . GLN A 1 251 ? 10.213 3.479 -33.173 1.00 63.09 251 GLN A N 1
ATOM 2062 C CA . GLN A 1 251 ? 11.470 3.357 -32.414 1.00 63.09 251 GLN A CA 1
ATOM 2063 C C . GLN A 1 251 ? 11.670 1.978 -31.750 1.00 63.09 251 GLN A C 1
ATOM 2065 O O . GLN A 1 251 ? 12.706 1.731 -31.125 1.00 63.09 251 GLN A O 1
ATOM 2070 N N . TYR A 1 252 ? 10.684 1.084 -31.847 1.00 68.88 252 TYR A N 1
ATOM 2071 C CA . TYR A 1 252 ? 10.799 -0.314 -31.424 1.00 68.88 252 TYR A CA 1
ATOM 2072 C C . TYR A 1 252 ? 11.304 -1.175 -32.576 1.00 68.88 252 TYR A C 1
ATOM 2074 O O . TYR A 1 252 ? 10.963 -0.894 -33.718 1.00 68.88 252 TYR A O 1
ATOM 2082 N N . HIS A 1 253 ? 12.088 -2.220 -32.294 1.00 75.88 253 HIS A N 1
ATOM 2083 C CA . HIS A 1 253 ? 12.526 -3.169 -33.315 1.00 75.88 253 HIS A CA 1
ATOM 2084 C C . HIS A 1 253 ? 12.264 -4.611 -32.869 1.00 75.88 253 HIS A C 1
ATOM 2086 O O . HIS A 1 253 ? 12.766 -5.070 -31.838 1.00 75.88 253 HIS A O 1
ATOM 2092 N N . PHE A 1 254 ? 11.491 -5.332 -33.676 1.00 79.38 254 PHE A N 1
ATOM 2093 C CA . PHE A 1 254 ? 11.083 -6.713 -33.444 1.00 79.38 254 PHE A CA 1
ATOM 2094 C C . PHE A 1 254 ? 11.691 -7.619 -34.538 1.00 79.38 254 PHE A C 1
ATOM 2096 O O . PHE A 1 254 ? 11.062 -7.892 -35.565 1.00 79.38 254 PHE A O 1
ATOM 2103 N N . PRO A 1 255 ? 12.946 -8.082 -34.371 1.00 79.12 255 PRO A N 1
ATOM 2104 C CA . PRO A 1 255 ? 13.711 -8.721 -35.449 1.00 79.12 255 PRO A CA 1
ATOM 2105 C C . PRO A 1 255 ? 13.314 -10.162 -35.777 1.00 79.12 255 PRO A C 1
ATOM 2107 O O . PRO A 1 255 ? 13.826 -10.701 -36.763 1.00 79.12 255 PRO A O 1
ATOM 2110 N N . ASN A 1 256 ? 12.503 -10.810 -34.936 1.00 79.75 256 ASN A N 1
ATOM 2111 C CA . ASN A 1 256 ? 12.187 -12.243 -35.006 1.00 79.75 256 ASN A CA 1
ATOM 2112 C C . ASN A 1 256 ? 10.678 -12.526 -35.099 1.00 79.75 256 ASN A C 1
ATOM 2114 O O . ASN A 1 256 ? 10.251 -13.652 -34.853 1.00 79.75 256 ASN A O 1
ATOM 2118 N N . VAL A 1 257 ? 9.879 -11.524 -35.468 1.00 76.31 257 VAL A N 1
ATOM 2119 C CA . VAL A 1 257 ? 8.433 -11.685 -35.662 1.00 76.31 257 VAL A CA 1
ATOM 2120 C C . VAL A 1 257 ? 8.170 -12.583 -36.863 1.00 76.31 257 VAL A C 1
ATOM 2122 O O . VAL A 1 257 ? 8.658 -12.326 -37.961 1.00 76.31 257 VAL A O 1
ATOM 2125 N N . THR A 1 258 ? 7.374 -13.622 -36.638 1.00 71.62 258 THR A N 1
ATOM 2126 C CA . THR A 1 258 ? 6.910 -14.569 -37.655 1.00 71.62 258 THR A CA 1
ATOM 2127 C C . THR A 1 258 ? 5.410 -14.447 -37.910 1.00 71.62 258 THR A C 1
ATOM 2129 O O . THR A 1 258 ? 4.960 -14.860 -38.973 1.00 71.62 258 THR A O 1
ATOM 2132 N N . SER A 1 259 ? 4.643 -13.872 -36.978 1.00 62.25 259 SER A N 1
ATOM 2133 C CA . SER A 1 259 ? 3.215 -13.576 -37.133 1.00 62.25 259 SER A CA 1
ATOM 2134 C C . SER A 1 259 ? 2.917 -12.124 -36.762 1.00 62.25 259 SER A C 1
ATOM 2136 O O . SER A 1 259 ? 3.287 -11.688 -35.670 1.00 62.25 259 SER A O 1
ATOM 2138 N N . LEU A 1 260 ? 2.265 -11.379 -37.653 1.00 66.69 260 LEU A N 1
ATOM 2139 C CA . LEU A 1 260 ? 1.899 -9.975 -37.464 1.00 66.69 260 LEU A CA 1
ATOM 2140 C C . LEU A 1 260 ? 0.408 -9.781 -37.741 1.00 66.69 260 LEU A C 1
ATOM 2142 O O . LEU A 1 260 ? -0.050 -10.106 -38.833 1.00 66.69 260 LEU A O 1
ATOM 2146 N N . THR A 1 261 ? -0.310 -9.189 -36.791 1.00 71.12 261 THR A N 1
ATOM 2147 C CA . THR A 1 261 ? -1.697 -8.740 -36.964 1.00 71.12 261 THR A CA 1
ATOM 2148 C C . THR A 1 261 ? -1.743 -7.220 -36.905 1.00 71.12 261 THR A C 1
ATOM 2150 O O . THR A 1 261 ? -1.273 -6.617 -35.935 1.00 71.12 261 THR A O 1
ATOM 2153 N N . LEU A 1 262 ? -2.299 -6.598 -37.940 1.00 61.81 262 LEU A N 1
ATOM 2154 C CA . LEU A 1 262 ? -2.521 -5.156 -37.990 1.00 61.81 262 LEU A CA 1
ATOM 2155 C C . LEU A 1 262 ? -3.983 -4.875 -37.666 1.00 61.81 262 LEU A C 1
ATOM 2157 O O . LEU A 1 262 ? -4.859 -5.352 -38.363 1.00 61.81 262 LEU A O 1
ATOM 2161 N N . ILE A 1 263 ? -4.259 -4.109 -36.619 1.00 69.56 263 ILE A N 1
ATOM 2162 C CA . ILE A 1 263 ? -5.620 -3.712 -36.262 1.00 69.56 263 ILE A CA 1
ATOM 2163 C C . ILE A 1 263 ? -5.849 -2.298 -36.792 1.00 69.56 263 ILE A C 1
ATOM 2165 O O . ILE A 1 263 ? -5.145 -1.357 -36.403 1.00 69.56 263 ILE A O 1
ATOM 2169 N N . SER A 1 264 ? -6.837 -2.148 -37.676 1.00 57.62 264 SER A N 1
ATOM 2170 C CA . SER A 1 264 ? -7.300 -0.827 -38.094 1.00 57.62 264 SER A CA 1
ATOM 2171 C C . SER A 1 264 ? -8.045 -0.171 -36.938 1.00 57.62 264 SER A C 1
ATOM 2173 O O . SER A 1 264 ? -8.960 -0.758 -36.367 1.00 57.62 264 SER A O 1
ATOM 2175 N N . SER A 1 265 ? -7.666 1.055 -36.592 1.00 56.22 265 SER A N 1
ATOM 2176 C CA . SER A 1 265 ? -8.576 1.955 -35.886 1.00 56.22 265 SER A CA 1
ATOM 2177 C C . SER A 1 265 ? -9.668 2.399 -36.865 1.00 56.22 265 SER A C 1
ATOM 2179 O O . SER A 1 265 ? -9.380 2.577 -38.047 1.00 56.22 265 SER A O 1
ATOM 2181 N N . ASP A 1 266 ? -10.904 2.578 -36.397 1.00 51.78 266 ASP A N 1
ATOM 2182 C CA . ASP A 1 266 ? -12.086 2.915 -37.219 1.00 51.78 266 ASP A CA 1
ATOM 2183 C C . ASP A 1 266 ? -12.011 4.285 -37.935 1.00 51.78 266 ASP A C 1
ATOM 2185 O O . ASP A 1 266 ? -12.941 4.690 -38.637 1.00 51.78 266 ASP A O 1
ATOM 2189 N N . GLU A 1 267 ? -10.906 5.015 -37.795 1.00 51.50 267 GLU A N 1
ATOM 2190 C CA . GLU A 1 267 ? -10.648 6.238 -38.546 1.00 51.50 267 GLU A CA 1
ATOM 2191 C C . GLU A 1 267 ? -10.059 5.888 -39.916 1.00 51.50 267 GLU A C 1
ATOM 2193 O O . GLU A 1 267 ? -8.871 5.606 -40.070 1.00 51.50 267 GLU A O 1
ATOM 2198 N N . VAL A 1 268 ? -10.925 5.887 -40.932 1.00 48.59 268 VAL A N 1
ATOM 2199 C CA . VAL A 1 268 ? -10.538 5.736 -42.339 1.00 48.59 268 VAL A CA 1
ATOM 2200 C C . VAL A 1 268 ? -9.679 6.932 -42.752 1.00 48.59 268 VAL A C 1
ATOM 2202 O O . VAL A 1 268 ? -10.188 8.005 -43.082 1.00 48.59 268 VAL A O 1
ATOM 2205 N N . ILE A 1 269 ? -8.364 6.738 -42.758 1.00 50.31 269 ILE A N 1
ATOM 2206 C CA . ILE A 1 269 ? -7.397 7.707 -43.269 1.00 50.31 269 ILE A CA 1
ATOM 2207 C C . ILE A 1 269 ? -7.303 7.538 -44.792 1.00 50.31 269 ILE A C 1
ATOM 2209 O O . ILE A 1 269 ? -6.692 6.604 -45.314 1.00 50.31 269 ILE A O 1
ATOM 2213 N N . ASN A 1 270 ? -7.939 8.460 -45.515 1.00 50.69 270 ASN A N 1
ATOM 2214 C CA . ASN A 1 270 ? -7.929 8.535 -46.981 1.00 50.69 270 ASN A CA 1
ATOM 2215 C C . ASN A 1 270 ? -6.752 9.361 -47.544 1.00 50.69 270 ASN A C 1
ATOM 2217 O O . ASN A 1 270 ? -6.772 9.706 -48.727 1.00 50.69 270 ASN A O 1
ATOM 2221 N N . ASP A 1 271 ? -5.740 9.700 -46.734 1.00 57.03 271 ASP A N 1
ATOM 2222 C CA . ASP A 1 271 ? -4.596 10.488 -47.200 1.00 57.03 271 ASP A CA 1
ATOM 2223 C C . ASP A 1 271 ? -3.411 9.601 -47.621 1.00 57.03 271 ASP A C 1
ATOM 2225 O O . ASP A 1 271 ? -2.875 8.797 -46.857 1.00 57.03 271 ASP A O 1
ATOM 2229 N N . SER A 1 272 ? -2.997 9.754 -48.878 1.00 52.44 272 SER A N 1
ATOM 2230 C CA . SER A 1 272 ? -1.921 8.978 -49.505 1.00 52.44 272 SER A CA 1
ATOM 2231 C C . SER A 1 272 ? -0.541 9.195 -48.870 1.00 52.44 272 SER A C 1
ATOM 2233 O O . SER A 1 272 ? 0.309 8.310 -48.971 1.00 52.44 272 SER A O 1
ATOM 2235 N N . LEU A 1 273 ? -0.308 10.337 -48.207 1.00 51.34 273 LEU A N 1
ATOM 2236 C CA . LEU A 1 273 ? 0.954 10.596 -47.504 1.00 51.34 273 LEU A CA 1
ATOM 2237 C C . LEU A 1 273 ? 1.078 9.776 -46.210 1.00 51.34 273 LEU A C 1
ATOM 2239 O O . LEU A 1 273 ? 2.128 9.182 -45.973 1.00 51.34 273 LEU A O 1
ATOM 2243 N N . GLU A 1 274 ? 0.006 9.658 -45.424 1.00 57.22 274 GLU A N 1
ATOM 2244 C CA . GLU A 1 274 ? 0.030 8.918 -44.151 1.00 57.22 274 GLU A CA 1
ATOM 2245 C C . GLU A 1 274 ? 0.215 7.406 -44.365 1.00 57.22 274 GLU A C 1
ATOM 2247 O O . GLU A 1 274 ? 0.894 6.735 -43.586 1.00 57.22 274 GLU A O 1
ATOM 2252 N N . GLN A 1 275 ? -0.282 6.871 -45.485 1.00 55.53 275 GLN A N 1
ATOM 2253 C CA . GLN A 1 275 ? -0.057 5.473 -45.873 1.00 55.53 275 GLN A CA 1
ATOM 2254 C C . GLN A 1 275 ? 1.413 5.182 -46.222 1.00 55.53 275 GLN A C 1
ATOM 2256 O O . GLN A 1 275 ? 1.917 4.088 -45.947 1.00 55.53 275 GLN A O 1
ATOM 2261 N N . ILE A 1 276 ? 2.124 6.145 -46.820 1.00 57.28 276 ILE A N 1
ATOM 2262 C CA . ILE A 1 276 ? 3.548 5.996 -47.155 1.00 57.28 276 ILE A CA 1
ATOM 2263 C C . ILE A 1 276 ? 4.393 6.006 -45.877 1.00 57.28 276 ILE A C 1
ATOM 2265 O O . ILE A 1 276 ? 5.265 5.144 -45.720 1.00 57.28 276 ILE A O 1
ATOM 2269 N N . ASP A 1 277 ? 4.101 6.921 -44.954 1.00 63.97 277 ASP A N 1
ATOM 2270 C CA . ASP A 1 277 ? 4.800 7.030 -43.671 1.00 63.97 277 ASP A CA 1
ATOM 2271 C C . ASP A 1 277 ? 4.555 5.798 -42.788 1.00 63.97 277 ASP A C 1
ATOM 2273 O O . ASP A 1 277 ? 5.493 5.245 -42.205 1.00 63.97 277 ASP A O 1
ATOM 2277 N N . PHE A 1 278 ? 3.329 5.269 -42.791 1.00 62.75 278 PHE A N 1
ATOM 2278 C CA . PHE A 1 278 ? 2.982 4.016 -42.123 1.00 62.75 278 PHE A CA 1
ATOM 2279 C C . PHE A 1 278 ? 3.825 2.830 -42.620 1.00 62.75 278 PHE A C 1
ATOM 2281 O O . PHE A 1 278 ? 4.423 2.101 -41.822 1.00 62.75 278 PHE A O 1
ATOM 2288 N N . ILE A 1 279 ? 3.928 2.643 -43.942 1.00 63.03 279 ILE A N 1
ATOM 2289 C CA . ILE A 1 279 ? 4.705 1.541 -44.535 1.00 63.03 279 ILE A CA 1
ATOM 2290 C C . ILE A 1 279 ? 6.198 1.684 -44.214 1.00 63.03 279 ILE A C 1
ATOM 2292 O O . ILE A 1 279 ? 6.880 0.679 -43.982 1.00 63.03 279 ILE A O 1
ATOM 2296 N N . GLN A 1 280 ? 6.728 2.910 -44.209 1.00 66.75 280 GLN A N 1
ATOM 2297 C CA . GLN A 1 280 ? 8.121 3.155 -43.836 1.00 66.75 280 GLN A CA 1
ATOM 2298 C C . GLN A 1 280 ? 8.369 2.827 -42.362 1.00 66.75 280 GLN A C 1
ATOM 2300 O O . GLN A 1 280 ? 9.325 2.106 -42.059 1.00 66.75 280 GLN A O 1
ATOM 2305 N N . CYS A 1 281 ? 7.481 3.251 -41.463 1.00 67.88 281 CYS A N 1
ATOM 2306 C CA . CYS A 1 281 ? 7.611 2.944 -40.045 1.00 67.88 281 CYS A CA 1
ATOM 2307 C C . CYS A 1 281 ? 7.475 1.455 -39.742 1.00 67.88 281 CYS A C 1
ATOM 2309 O O . CYS A 1 281 ? 8.287 0.900 -39.001 1.00 67.88 281 CYS A O 1
ATOM 2311 N N . LEU A 1 282 ? 6.546 0.761 -40.398 1.00 65.94 282 LEU A N 1
ATOM 2312 C CA . LEU A 1 282 ? 6.399 -0.680 -40.235 1.00 65.94 282 LEU A CA 1
ATOM 2313 C C . LEU A 1 282 ? 7.677 -1.442 -40.631 1.00 65.94 282 LEU A C 1
ATOM 2315 O O . LEU A 1 282 ? 8.087 -2.364 -39.926 1.00 65.94 282 LEU A O 1
ATOM 2319 N N . LYS A 1 283 ? 8.351 -1.025 -41.713 1.00 68.62 283 LYS A N 1
ATOM 2320 C CA . LYS A 1 283 ? 9.637 -1.604 -42.149 1.00 68.62 283 LYS A CA 1
ATOM 2321 C C . LYS A 1 283 ? 10.781 -1.342 -41.170 1.00 68.62 283 LYS A C 1
ATOM 2323 O O . LYS A 1 283 ? 11.703 -2.149 -41.092 1.00 68.62 283 LYS A O 1
ATOM 2328 N N . MET A 1 284 ? 10.744 -0.219 -40.455 1.00 70.69 284 MET A N 1
ATOM 2329 C CA . MET A 1 284 ? 11.723 0.092 -39.411 1.00 70.69 284 MET A CA 1
ATOM 2330 C C . MET A 1 284 ? 11.450 -0.679 -38.119 1.00 70.69 284 MET A C 1
ATOM 2332 O O . MET A 1 284 ? 12.385 -0.977 -37.380 1.00 70.69 284 MET A O 1
ATOM 2336 N N . THR A 1 285 ? 10.188 -1.021 -37.855 1.00 70.62 285 THR A N 1
ATOM 2337 C CA . THR A 1 285 ? 9.768 -1.678 -36.616 1.00 70.62 285 THR A CA 1
ATOM 2338 C C . THR A 1 285 ? 9.812 -3.200 -36.682 1.00 70.62 285 THR A C 1
ATOM 2340 O O . THR A 1 285 ? 10.167 -3.847 -35.696 1.00 70.62 285 THR A O 1
ATOM 2343 N N . VAL A 1 286 ? 9.505 -3.794 -37.834 1.00 70.19 286 VAL A N 1
ATOM 2344 C CA . VAL A 1 286 ? 9.418 -5.248 -38.000 1.00 70.19 286 VAL A CA 1
ATOM 2345 C C . VAL A 1 286 ? 10.321 -5.703 -39.137 1.00 70.19 286 VAL A C 1
ATOM 2347 O O . VAL A 1 286 ? 10.285 -5.161 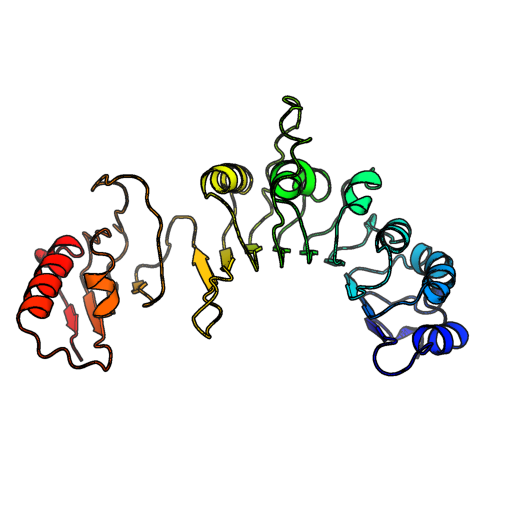-40.241 1.00 70.19 286 VAL A O 1
ATOM 2350 N N . ASN A 1 287 ? 11.093 -6.767 -38.905 1.00 74.00 287 ASN A N 1
ATOM 2351 C CA . ASN A 1 287 ? 11.806 -7.425 -39.993 1.00 74.00 287 ASN A CA 1
ATOM 2352 C C . ASN A 1 287 ? 10.840 -8.275 -40.834 1.00 74.00 287 ASN A C 1
ATOM 2354 O O . ASN A 1 287 ? 10.683 -9.475 -40.606 1.00 74.00 287 ASN A O 1
ATOM 2358 N N . LEU A 1 288 ? 10.235 -7.650 -41.844 1.00 61.69 288 LEU A N 1
ATOM 2359 C CA . LEU A 1 288 ? 9.235 -8.275 -42.715 1.00 61.69 288 LEU A CA 1
ATOM 2360 C C . LEU A 1 288 ? 9.757 -9.501 -43.489 1.00 61.69 288 LEU A C 1
ATOM 2362 O O . LEU A 1 288 ? 8.960 -10.324 -43.922 1.00 61.69 288 LEU A O 1
ATOM 2366 N N . SER A 1 289 ? 11.078 -9.673 -43.635 1.00 66.12 289 SER A N 1
ATOM 2367 C CA . SER A 1 289 ? 11.657 -10.833 -44.340 1.00 66.12 289 SER A CA 1
ATOM 2368 C C . SER A 1 289 ? 11.509 -12.164 -43.593 1.00 66.12 289 SER A C 1
ATOM 2370 O O . SER A 1 289 ? 11.670 -13.221 -44.197 1.00 66.12 289 SER A O 1
ATOM 2372 N N . LYS A 1 290 ? 11.211 -12.123 -42.288 1.00 63.22 290 LYS A N 1
ATOM 2373 C CA . LYS A 1 290 ? 10.986 -13.314 -41.453 1.00 63.22 290 LYS A CA 1
ATOM 2374 C C . LYS A 1 290 ? 9.508 -13.611 -41.207 1.00 63.22 290 LYS A C 1
ATOM 2376 O O . LYS A 1 290 ? 9.190 -14.553 -40.483 1.00 63.22 290 LYS A O 1
ATOM 2381 N N . LEU A 1 291 ? 8.618 -12.811 -41.787 1.00 47.69 291 LEU A N 1
ATOM 2382 C CA . LEU A 1 291 ? 7.191 -12.929 -41.564 1.00 47.69 291 LEU A CA 1
ATOM 2383 C C . LEU A 1 291 ? 6.633 -14.143 -42.317 1.00 47.69 291 LEU A C 1
ATOM 2385 O O . LEU A 1 291 ? 6.816 -14.275 -43.524 1.00 47.69 291 LEU A O 1
ATOM 2389 N N . ILE A 1 292 ? 5.967 -15.034 -41.586 1.00 62.19 292 ILE A N 1
ATOM 2390 C CA . ILE A 1 292 ? 5.329 -16.251 -42.106 1.00 62.19 292 ILE A CA 1
ATOM 2391 C C . ILE A 1 292 ? 3.814 -16.033 -42.219 1.00 62.19 292 ILE A C 1
ATOM 2393 O O . ILE A 1 292 ? 3.187 -16.511 -43.162 1.00 62.19 292 ILE A O 1
ATOM 2397 N N . HIS A 1 293 ? 3.237 -15.275 -41.283 1.00 46.66 293 HIS A N 1
ATOM 2398 C CA . HIS A 1 293 ? 1.811 -14.974 -41.215 1.00 46.66 293 HIS A CA 1
ATOM 2399 C C . HIS A 1 293 ? 1.590 -13.463 -41.078 1.00 46.66 293 HIS A C 1
ATOM 2401 O O . HIS A 1 293 ? 2.150 -12.826 -40.186 1.00 46.66 293 HIS A O 1
ATOM 2407 N N . LEU A 1 294 ? 0.780 -12.895 -41.972 1.00 47.75 294 LEU A N 1
ATOM 2408 C CA . LEU A 1 294 ? 0.324 -11.508 -41.928 1.00 47.75 294 LEU A CA 1
ATOM 2409 C C . LEU A 1 294 ? -1.200 -11.516 -41.953 1.00 47.75 294 LEU A C 1
ATOM 2411 O O . LEU A 1 294 ? -1.782 -12.040 -42.901 1.00 47.75 294 LEU A O 1
ATOM 2415 N N . ASP A 1 295 ? -1.808 -10.946 -40.923 1.00 45.97 295 ASP A N 1
ATOM 2416 C CA . ASP A 1 295 ? -3.253 -10.814 -40.798 1.00 45.97 295 ASP A CA 1
ATOM 2417 C C . ASP A 1 295 ? -3.633 -9.330 -40.808 1.00 45.97 295 ASP A C 1
ATOM 2419 O O . ASP A 1 295 ? -3.130 -8.535 -40.006 1.00 45.97 295 ASP A O 1
ATOM 2423 N N . ILE A 1 296 ? -4.471 -8.963 -41.774 1.00 54.25 296 ILE A N 1
ATOM 2424 C CA . ILE A 1 296 ? -5.027 -7.623 -41.952 1.00 54.25 296 ILE A CA 1
ATOM 2425 C C . ILE A 1 296 ? -6.545 -7.838 -42.034 1.00 54.25 296 ILE A C 1
ATOM 2427 O O . ILE A 1 296 ? -7.008 -8.322 -43.072 1.00 54.25 296 ILE A O 1
ATOM 2431 N N . PRO A 1 297 ? -7.290 -7.581 -40.948 1.00 48.00 297 PRO A N 1
ATOM 2432 C CA . PRO A 1 297 ? -8.739 -7.670 -40.927 1.00 48.00 297 PRO A CA 1
ATOM 2433 C C . PRO A 1 297 ? -9.385 -6.561 -41.763 1.00 48.00 297 PRO A C 1
ATOM 2435 O O . PRO A 1 297 ? -8.795 -5.461 -41.880 1.00 48.00 297 PRO A O 1
#

Radius of gyration: 25.15 Å; chains: 1; bounding box: 49×37×75 Å

Sequence (297 aa):
MKQQIYSLHLSNKDTSRQIDTFLSFLPLNELSHLQTLILTQIEKENIIKLKSMLALSTNLLSFKLISSEIDEDEIIFILPLSNLQKLSILSLRSFQIHIQQTTGITHLTIFNYSLEQLIYQLFQYVPMLTYPNIEYISKYNRSMKNNENIHKHNAIYLEKLIIGEFKYDFKDFANLIKQIPNLKSLIISSDEPKISDKSSICIYTTPYLSNTFQMEPNTITHFRTISYKSNLFDKVTNLILTHQSIIDKCQYHFPNVTSLTLISSDEVINDSLEQIDFIQCLKMTVNLSKLIHLDIP

Foldseek 3Di:
DLAVAQEDEDECPVPHCSLVVCCVVPPLLSNQNHAYYHYAADDPVNLVSLLVRQLNRQNHAEYAYHHDPDDCLSVLLRHPQQRYQYYHDADCVNVQVRQPDAGNHAYYEYAEEELCCLFQPPCVRHVQHAHYAYQYHDDDDPPRPPCPPRDGAASANHAEYHYNADPDDCVSVVSNCVRDVNHQWYWHWHPPPDDPDGDIAIDGDDDDPDLEDEDDLPHDDDDDDDDLPPQEPASHQAYEEEQNCQLVPLRHADERHQEYEYDYDPPPDPDPVSVVSSVVSCVSHYVCVNHNYYHYD

Organism: NCBI:txid392033

InterPro domains:
  IPR032675 Leucine-rich repeat domain superfamily [G3DSA:3.80.10.10] (2-297)

Secondary structure (DSSP, 8-state):
-GGG--EEEEE-SSSTTHHHHHHHHS-GGG-TT--EEEEES--HHHHHHHHHHHTT-TT--EEEEE-SSS-THHHHTTS-TTT--EEEEEE-HHHHHH--S-----EEEEEEEEHHHIIIIIHHH-TT--EEEEEEEE---TTGGG-TT------TT--EEEEEEE-S-HHHHHHHHTT-TT--EEEEE---SS-SS--EEEEPPSP---SEEE--TT-----SS--TTS-B-TT--EEEEEHHHHHHTTT-BBTT--EEEEEPPS-----HHHHHHHHHHHHHHB-GGG-SEEE--

pLDDT: mean 71.0, std 16.39, range [30.19, 94.0]